Protein AF-A0A3T0SJ23-F1 (afdb_monomer)

Radius of gyration: 28.96 Å; Cα contacts (8 Å, |Δi|>4): 145; chains: 1; bounding box: 59×62×87 Å

pLDDT: mean 78.31, std 18.71, range [35.75, 97.69]

Solvent-accessible surface area (backbone atoms only — not comparable to full-atom values): 13503 Å² total; per-residue (Å²): 137,85,81,84,83,80,80,80,82,81,67,78,79,76,76,50,76,64,57,48,51,55,50,49,53,52,50,49,55,52,49,53,50,52,50,51,54,48,60,73,67,46,76,76,81,74,77,87,77,73,95,67,101,61,84,76,86,69,72,91,81,68,81,78,83,65,77,42,82,41,90,41,35,79,70,40,26,68,92,36,100,51,29,70,71,33,78,66,42,42,69,59,48,51,54,57,22,61,41,81,74,63,97,64,59,100,86,56,83,70,72,56,56,60,50,70,57,53,44,49,46,45,21,69,34,44,65,45,26,40,64,55,44,14,64,77,70,72,41,59,59,76,61,16,42,44,54,49,53,46,48,63,63,42,49,70,55,44,70,71,44,57,52,69,70,56,50,28,60,72,72,67,47,67,59,92,82,67,75,60,97,66,78,75,82,71,78,74,79,76,56,70,67,62,53,51,51,48,36,63,75,69,58,50,86,76,68,77,78,73,81,82,127

Secondary structure (DSSP, 8-state):
-PPPP-----PPPPPPHHHHHHHHHHHHHHHHHHHHHHHHHSPPPP----S--------S-SPPPPEEE-TTTTTSBTTSTTBSS-HHHHHHHHHHHTS--S---TTSPPPPP-HHHHHHHHHH-SEEEHHHHHHHHT--HHHHHHHHHHHHHHHHHHHHH--HHHHHHHHT---TT-S-S---S--PPPPHHHHHHHHHHHTGGG-------

Foldseek 3Di:
DDDDDDDPPCDPDDDDPVSVVVVVVVVVVVVVVVVVVCVVVDDPDDDDDDDDPDPDPPDPPDDPWDKDFQLQAQLDECPHPQYLQRPLQNVLLVVLQLDQLDPDPPPDDGDGHDSSLLSVCNHHPRIQTLVV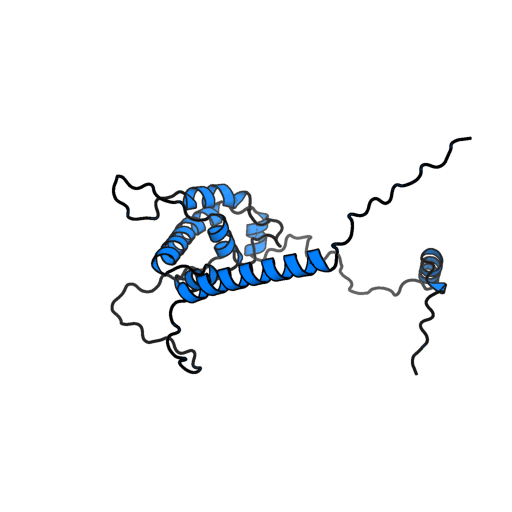SCVVVVHDSSVSVSSSVSCVSRRVSSVVSDDPVSVCVSVVVDPPPPPDPPCVVDPPPDDPVVVVVVCVVVVVPPDPPDDDD

Sequence (213 aa):
MPNPASISTDLPPLLSPVELTELDDKLRRRADFLISIRAKNAVKPKAPAAASLTPAKTSNRGRPPRIITNPFADLIGPTTGFGRYPYFAMDIVEGIARLDWHDHGPDEVSKPLSVKNLMLLLEVVEVVTTATVSELLGVGARHAQRYVKAIQLALPLLMRSRPRRLIDDMEGNLPVGLATYWEDTNPEPPCPEDLAKLHRAMGIDAIELTPHV

Mean predicted aligned error: 18.6 Å

Structure (mmCIF, N/CA/C/O backbone):
data_AF-A0A3T0SJ23-F1
#
_entry.id   AF-A0A3T0SJ23-F1
#
loop_
_atom_site.group_PDB
_atom_site.id
_atom_site.type_symbol
_atom_site.label_atom_id
_atom_site.label_alt_id
_atom_site.label_comp_id
_atom_site.label_asym_id
_atom_site.label_entity_id
_atom_site.label_seq_id
_atom_site.pdbx_PDB_ins_code
_atom_site.Cartn_x
_atom_site.Cartn_y
_atom_site.Cartn_z
_atom_site.occupancy
_atom_site.B_iso_or_equiv
_atom_site.auth_seq_id
_atom_site.auth_comp_id
_atom_site.auth_asym_id
_atom_site.auth_atom_id
_atom_site.pdbx_PDB_model_num
ATOM 1 N N . MET A 1 1 ? -28.879 7.822 -58.120 1.00 43.84 1 MET A N 1
ATOM 2 C CA . MET A 1 1 ? -28.753 9.074 -57.349 1.00 43.84 1 MET A CA 1
ATOM 3 C C . MET A 1 1 ? -29.186 8.788 -55.914 1.00 43.84 1 MET A C 1
ATOM 5 O O . MET A 1 1 ? -30.386 8.674 -55.700 1.00 43.84 1 MET A O 1
ATOM 9 N N . PRO A 1 2 ? -28.268 8.538 -54.965 1.00 45.19 2 PRO A N 1
ATOM 10 C CA . PRO A 1 2 ? -28.633 8.353 -53.564 1.00 45.19 2 PRO A CA 1
ATOM 11 C C . PRO A 1 2 ? -28.763 9.707 -52.843 1.00 45.19 2 PRO A C 1
ATOM 13 O O . PRO A 1 2 ? -27.965 10.615 -53.063 1.00 45.19 2 PRO A O 1
ATOM 16 N N . ASN A 1 3 ? -29.797 9.823 -52.009 1.00 45.69 3 ASN A N 1
ATOM 17 C CA . ASN A 1 3 ? -30.106 10.966 -51.144 1.00 45.69 3 ASN A CA 1
ATOM 18 C C . ASN A 1 3 ? -29.094 11.044 -49.979 1.00 45.69 3 ASN A C 1
ATOM 20 O O . ASN A 1 3 ? -28.766 9.990 -49.428 1.00 45.69 3 ASN A O 1
ATOM 24 N N . PRO A 1 4 ? -28.615 12.230 -49.556 1.00 51.47 4 PRO A N 1
ATOM 25 C CA . PRO A 1 4 ? -27.733 12.333 -48.399 1.00 51.47 4 PRO A CA 1
ATOM 26 C C . PRO A 1 4 ? -28.518 12.104 -47.101 1.00 51.47 4 PRO A C 1
ATOM 28 O O . PRO A 1 4 ? -29.563 12.711 -46.868 1.00 51.47 4 PRO A O 1
ATOM 31 N N . ALA A 1 5 ? -28.002 11.205 -46.264 1.00 50.00 5 ALA A N 1
ATOM 32 C CA . ALA A 1 5 ? -28.525 10.923 -44.938 1.00 50.00 5 ALA A CA 1
ATOM 33 C C . ALA A 1 5 ? -28.356 12.149 -44.028 1.00 50.00 5 ALA A C 1
ATOM 35 O O . ALA A 1 5 ? -27.240 12.595 -43.761 1.00 50.00 5 ALA A O 1
ATOM 36 N N . SER A 1 6 ? -29.478 12.680 -43.552 1.00 52.41 6 SER A N 1
ATOM 37 C CA . SER A 1 6 ? -29.545 13.724 -42.536 1.00 52.41 6 SER A CA 1
ATOM 38 C C . SER A 1 6 ? -29.014 13.178 -41.210 1.00 52.41 6 SER A C 1
ATOM 40 O O . SER A 1 6 ? -29.600 12.266 -40.628 1.00 52.41 6 SER A O 1
ATOM 42 N N . ILE A 1 7 ? -27.904 13.730 -40.727 1.00 50.47 7 ILE A N 1
ATOM 43 C CA . ILE A 1 7 ? -27.382 13.453 -39.388 1.00 50.47 7 ILE A CA 1
ATOM 44 C C . ILE A 1 7 ? -28.311 14.157 -38.391 1.00 50.47 7 ILE A C 1
ATOM 46 O O . ILE A 1 7 ? -28.329 15.383 -38.315 1.00 50.47 7 ILE A O 1
ATOM 50 N N . SER A 1 8 ? -29.118 13.382 -37.663 1.00 49.97 8 SER A N 1
ATOM 51 C CA . SER A 1 8 ? -29.886 13.863 -36.511 1.00 49.97 8 SER A CA 1
ATOM 52 C C . SER A 1 8 ? -28.903 14.237 -35.399 1.00 49.97 8 SER A C 1
ATOM 54 O O . SER A 1 8 ? -28.205 13.392 -34.840 1.00 49.97 8 SER A O 1
ATOM 56 N N . THR A 1 9 ? -28.803 15.535 -35.129 1.00 56.00 9 THR A N 1
ATOM 57 C CA . THR A 1 9 ? -28.078 16.109 -33.995 1.00 56.00 9 THR A CA 1
ATOM 58 C C . THR A 1 9 ? -29.002 16.170 -32.783 1.00 56.00 9 THR A C 1
ATOM 60 O O . THR A 1 9 ? -29.403 17.253 -32.361 1.00 56.00 9 THR A O 1
ATOM 63 N N . ASP A 1 10 ? -29.346 15.016 -32.219 1.00 57.81 10 ASP A N 1
ATOM 64 C CA . ASP A 1 10 ? -30.034 14.951 -30.927 1.00 57.81 10 ASP A CA 1
ATOM 65 C C . ASP A 1 10 ? -28.986 15.048 -29.808 1.00 57.81 10 ASP A C 1
ATOM 67 O O . ASP A 1 10 ? -28.596 14.066 -29.177 1.00 57.81 10 ASP A O 1
ATOM 71 N N . LEU A 1 11 ? -28.470 16.262 -29.591 1.00 59.69 11 LEU A N 1
ATOM 72 C CA . LEU A 1 11 ? -27.774 16.587 -28.348 1.00 59.69 11 LEU A CA 1
ATOM 73 C C . LEU A 1 11 ? -28.816 16.642 -27.219 1.00 59.69 11 LEU A C 1
ATOM 75 O O . LEU A 1 11 ? -29.895 17.205 -27.428 1.00 59.69 11 LEU A O 1
ATOM 79 N N . PRO A 1 12 ? -28.529 16.081 -26.029 1.00 68.25 12 PRO A N 1
ATOM 80 C CA . PRO A 1 12 ? -29.459 16.153 -24.912 1.00 68.25 12 PRO A CA 1
ATOM 81 C C . PRO A 1 12 ? -29.779 17.624 -24.606 1.00 68.25 12 PRO A C 1
ATOM 83 O O . PRO A 1 12 ? -28.867 18.458 -24.636 1.00 68.25 12 PRO A O 1
ATOM 86 N N . PRO A 1 13 ? -31.053 17.957 -24.328 1.00 71.69 13 PRO A N 1
ATOM 87 C CA . PRO A 1 13 ? -31.447 19.325 -24.035 1.00 71.69 13 PRO A CA 1
ATOM 88 C C . PRO A 1 13 ? -30.616 19.843 -22.859 1.00 71.69 13 PRO A C 1
ATOM 90 O O . PRO A 1 13 ? -30.521 19.196 -21.813 1.00 71.69 13 PRO A O 1
ATOM 93 N N . LEU A 1 14 ? -29.976 20.998 -23.054 1.00 7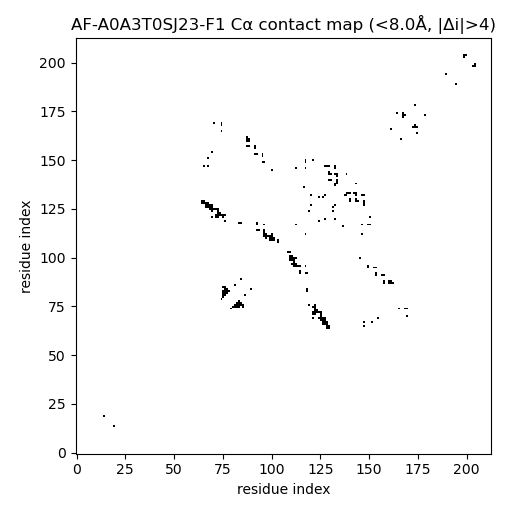1.62 14 LEU A N 1
ATOM 94 C CA . LEU A 1 14 ? -29.291 21.700 -21.976 1.00 71.62 14 LEU A CA 1
ATOM 95 C C . LEU A 1 14 ? -30.323 22.002 -20.886 1.00 71.62 14 LEU A C 1
ATOM 97 O O . LEU A 1 14 ? -31.419 22.474 -21.191 1.00 71.62 14 LEU A O 1
ATOM 101 N N . LEU A 1 15 ? -29.973 21.689 -19.636 1.00 77.44 15 LEU A N 1
ATOM 102 C CA . LEU A 1 15 ? -30.840 21.894 -18.477 1.00 77.44 15 LEU A CA 1
ATOM 103 C C . LEU A 1 15 ? -31.393 23.320 -18.480 1.00 77.44 15 LEU A C 1
ATOM 105 O O . LEU A 1 15 ? -30.650 24.285 -18.691 1.00 77.44 15 LEU A O 1
ATOM 109 N N . SER A 1 16 ? -32.693 23.451 -18.234 1.00 83.12 16 SER A N 1
ATOM 110 C CA . SER A 1 16 ? -33.304 24.768 -18.109 1.00 83.12 16 SER A CA 1
ATOM 111 C C . SER A 1 16 ? -32.730 25.511 -16.889 1.00 83.12 16 SER A C 1
ATOM 113 O O . SER A 1 16 ? -32.258 24.883 -15.935 1.00 83.12 16 SER A O 1
ATOM 115 N N . PRO A 1 17 ? -32.780 26.856 -16.861 1.00 84.12 17 PRO A N 1
ATOM 116 C CA . PRO A 1 17 ? -32.261 27.637 -15.735 1.00 84.12 17 PRO A CA 1
ATOM 117 C C . PRO A 1 17 ? -32.882 27.235 -14.390 1.00 84.12 17 PRO A C 1
ATOM 119 O O . PRO A 1 17 ? -32.209 27.260 -13.365 1.00 84.12 17 PRO A O 1
ATOM 122 N N . VAL A 1 18 ? -34.153 26.825 -14.404 1.00 86.94 18 VAL A N 1
ATOM 123 C CA . VAL A 1 18 ? -34.885 26.389 -13.210 1.00 86.94 18 VAL A CA 1
ATOM 124 C C . VAL A 1 18 ? -34.371 25.033 -12.723 1.00 86.94 18 VAL A C 1
ATOM 126 O O . VAL A 1 18 ? -34.024 24.895 -11.552 1.00 86.94 18 VAL A O 1
ATOM 129 N N . GLU A 1 19 ? -34.208 24.059 -13.618 1.00 86.12 19 GLU A N 1
ATOM 130 C CA . GLU A 1 19 ? -33.655 22.741 -13.271 1.00 86.12 19 GLU A CA 1
ATOM 131 C C . GLU A 1 19 ? -32.207 22.837 -12.769 1.00 86.12 19 GLU A C 1
ATOM 133 O O . GLU A 1 19 ? -31.812 22.097 -11.870 1.00 86.12 19 GLU A O 1
ATOM 138 N N . LEU A 1 20 ? -31.423 23.782 -13.300 1.00 84.69 20 LEU A N 1
ATOM 139 C CA . LEU A 1 20 ? -30.081 24.090 -12.800 1.00 84.69 20 LEU A CA 1
ATOM 140 C C . LEU A 1 20 ? -30.118 24.595 -11.356 1.00 84.69 20 LEU A C 1
ATOM 142 O O . LEU A 1 20 ? -29.330 24.127 -10.534 1.00 84.69 20 LEU A O 1
ATOM 146 N N . THR A 1 21 ? -31.039 25.506 -11.028 1.00 89.31 21 THR A N 1
ATOM 147 C CA . THR A 1 21 ? -31.185 26.005 -9.650 1.00 89.31 21 THR A CA 1
ATOM 148 C C . THR A 1 21 ? -31.653 24.919 -8.684 1.00 89.31 21 THR A C 1
ATOM 150 O O . THR A 1 21 ? -31.098 24.791 -7.595 1.00 89.31 21 THR A O 1
ATOM 153 N N . GLU A 1 22 ? -32.596 24.069 -9.097 1.00 91.75 22 GLU A N 1
ATOM 154 C CA . GLU A 1 22 ? -33.052 22.938 -8.284 1.00 91.75 22 GLU A CA 1
ATOM 155 C C . GLU A 1 22 ? -31.935 21.914 -8.041 1.00 91.75 22 GLU A C 1
ATOM 157 O O . GLU A 1 22 ? -31.811 21.350 -6.946 1.00 91.75 22 GLU A O 1
ATOM 162 N N . LEU A 1 23 ? -31.100 21.671 -9.053 1.00 88.88 23 LEU A N 1
ATOM 163 C CA . LEU A 1 23 ? -29.972 20.755 -8.953 1.00 88.88 23 LEU A CA 1
ATOM 164 C C . LEU A 1 23 ? -28.865 21.326 -8.059 1.00 88.88 23 LEU A C 1
ATOM 166 O O . LEU A 1 23 ? -28.329 20.583 -7.233 1.00 88.88 23 LEU A O 1
ATOM 170 N N . ASP A 1 24 ? -28.577 22.625 -8.152 1.00 93.12 24 ASP A N 1
ATOM 171 C CA . ASP A 1 24 ? -27.628 23.305 -7.262 1.00 93.12 24 ASP A CA 1
ATOM 172 C C . ASP A 1 24 ? -28.106 23.258 -5.801 1.00 93.12 24 ASP A C 1
ATOM 174 O O . ASP A 1 24 ? -27.360 22.851 -4.908 1.00 93.12 24 ASP A O 1
ATOM 178 N N . ASP A 1 25 ? -29.390 23.525 -5.547 1.00 94.12 25 ASP A N 1
ATOM 179 C CA . ASP A 1 25 ? -29.982 23.416 -4.208 1.00 94.12 25 ASP A CA 1
ATOM 180 C C . ASP A 1 25 ? -29.904 21.990 -3.650 1.00 94.12 25 ASP A C 1
ATOM 182 O O . ASP A 1 25 ? -29.613 21.771 -2.466 1.00 94.12 25 ASP A O 1
ATOM 186 N N . LYS A 1 26 ? -30.131 20.985 -4.500 1.00 91.38 26 LYS A N 1
ATOM 187 C CA . LYS A 1 26 ? -30.013 19.575 -4.118 1.00 91.38 26 LYS A CA 1
ATOM 188 C C . LYS A 1 26 ? -28.569 19.195 -3.792 1.00 91.38 26 LYS A C 1
ATOM 190 O O . LYS A 1 26 ? -28.340 18.461 -2.825 1.00 91.38 26 LYS A O 1
ATOM 195 N N . LEU A 1 27 ? -27.603 19.683 -4.570 1.00 92.25 27 LEU A N 1
ATOM 196 C CA . LEU A 1 27 ? -26.179 19.469 -4.317 1.00 92.25 27 LEU A CA 1
ATOM 197 C C . LEU A 1 27 ? -25.739 20.147 -3.017 1.00 92.25 27 LEU A C 1
ATOM 199 O O . LEU A 1 27 ? -25.082 19.492 -2.206 1.00 92.25 27 LEU A O 1
ATOM 203 N N . ARG A 1 28 ? -26.175 21.388 -2.764 1.00 89.44 28 ARG A N 1
ATOM 204 C CA . ARG A 1 28 ? -25.911 22.114 -1.510 1.00 89.44 28 ARG A CA 1
ATOM 205 C C . ARG A 1 28 ? -26.419 21.351 -0.295 1.00 89.44 28 ARG A C 1
ATOM 207 O O . ARG A 1 28 ? -25.631 21.023 0.586 1.00 89.44 28 ARG A O 1
ATOM 214 N N . ARG A 1 29 ? -27.690 20.929 -0.291 1.00 90.56 29 ARG A N 1
ATOM 215 C CA . ARG A 1 29 ? -28.264 20.139 0.820 1.00 90.56 29 ARG A CA 1
ATOM 216 C C . ARG A 1 29 ? -27.492 18.846 1.073 1.00 90.56 29 ARG A C 1
ATOM 218 O O . ARG A 1 29 ? -27.298 18.444 2.220 1.00 90.56 29 ARG A O 1
ATOM 225 N N . ARG A 1 30 ? -27.051 18.175 0.005 1.00 87.38 30 ARG A N 1
ATOM 226 C CA . ARG A 1 30 ? -26.266 16.939 0.113 1.00 87.38 30 ARG A CA 1
ATOM 227 C C . ARG A 1 30 ? -24.860 17.206 0.651 1.00 87.38 30 ARG A C 1
ATOM 229 O O . ARG A 1 30 ? -24.377 16.414 1.459 1.00 87.38 30 ARG A O 1
ATOM 236 N N . ALA A 1 31 ? -24.226 18.302 0.241 1.00 88.06 31 ALA A N 1
ATOM 237 C CA . ALA A 1 31 ? -22.935 18.733 0.764 1.00 88.06 31 ALA A CA 1
ATOM 238 C C . ALA A 1 31 ? -23.034 19.084 2.256 1.00 88.06 31 ALA A C 1
ATOM 240 O O . ALA A 1 31 ? -22.281 18.528 3.054 1.00 88.06 31 ALA A O 1
ATOM 241 N N . ASP A 1 32 ? -24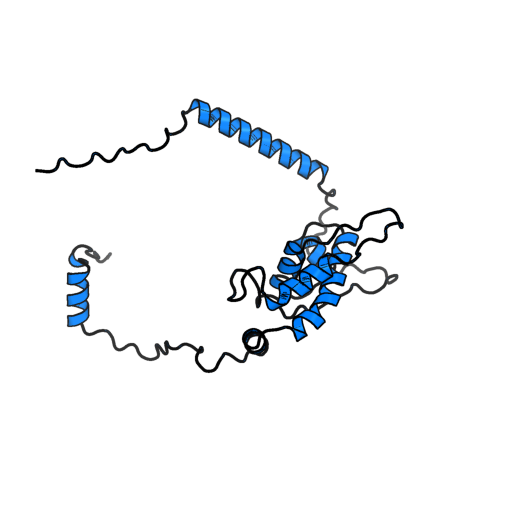.020 19.891 2.650 1.00 91.12 32 ASP A N 1
ATOM 242 C CA . ASP A 1 32 ? -24.261 20.276 4.045 1.00 91.12 32 ASP A CA 1
ATOM 243 C C . ASP A 1 32 ? -24.523 19.059 4.933 1.00 91.12 32 ASP A C 1
ATOM 245 O O . ASP A 1 32 ? -23.974 18.936 6.031 1.00 91.12 32 ASP A O 1
ATOM 249 N N . PHE A 1 33 ? -25.302 18.095 4.437 1.00 88.31 33 PHE A N 1
ATOM 250 C CA . PHE A 1 33 ? -25.535 16.836 5.133 1.00 88.31 33 PHE A CA 1
ATOM 251 C C . PHE A 1 33 ? -24.228 16.062 5.367 1.00 88.31 33 PHE A C 1
ATOM 253 O O . PHE A 1 33 ? -23.957 15.643 6.496 1.00 88.31 33 PHE A O 1
ATOM 260 N N . LEU A 1 34 ? -23.381 15.918 4.342 1.00 81.56 34 LEU A N 1
ATOM 261 C CA . LEU A 1 34 ? -22.087 15.236 4.456 1.00 81.56 34 LEU A CA 1
ATOM 262 C C . LEU A 1 34 ? -21.115 15.980 5.383 1.00 81.56 34 LEU A C 1
ATOM 264 O O . LEU A 1 34 ? -20.435 15.341 6.191 1.00 81.56 34 LEU A O 1
ATOM 268 N N . ILE A 1 35 ? -21.085 17.313 5.322 1.00 85.50 35 ILE A N 1
ATOM 269 C CA . ILE A 1 35 ? -20.305 18.160 6.232 1.00 85.50 35 ILE A CA 1
ATOM 270 C C . ILE A 1 35 ? -20.793 17.964 7.669 1.00 85.50 35 ILE A C 1
ATOM 272 O O . ILE A 1 35 ? -19.974 17.785 8.567 1.00 85.50 35 ILE A O 1
ATOM 276 N N . SER A 1 36 ? -22.108 17.898 7.898 1.00 82.19 36 SER A N 1
ATOM 277 C CA . SER A 1 36 ? -22.677 17.685 9.233 1.00 82.19 36 SER A CA 1
ATOM 278 C C . SER A 1 36 ? -22.330 16.308 9.814 1.00 82.19 36 SER A C 1
ATOM 280 O O . SER A 1 36 ? -22.016 16.200 11.001 1.00 82.19 36 SER A O 1
ATOM 282 N N . ILE A 1 37 ? -22.318 15.255 8.987 1.00 79.31 37 ILE A N 1
ATOM 283 C CA . ILE A 1 37 ? -21.872 13.916 9.395 1.00 79.31 37 ILE A CA 1
ATOM 284 C C . ILE A 1 37 ? -20.388 13.952 9.749 1.00 79.31 37 ILE A C 1
ATOM 286 O O . ILE A 1 37 ? -19.982 13.419 10.782 1.00 79.31 37 ILE A O 1
ATOM 290 N N . ARG A 1 38 ? -19.570 14.607 8.919 1.00 72.56 38 ARG A N 1
ATOM 291 C CA . ARG A 1 38 ? -18.130 14.718 9.156 1.00 72.56 38 ARG A CA 1
ATOM 292 C C . ARG A 1 38 ? -17.821 15.544 10.401 1.00 72.56 38 ARG A C 1
ATOM 294 O O . ARG A 1 38 ? -16.934 15.157 11.142 1.00 72.56 38 ARG A O 1
ATOM 301 N N . ALA A 1 39 ? -18.573 16.609 10.674 1.00 74.69 39 ALA A N 1
ATOM 302 C CA . ALA A 1 39 ? -18.438 17.420 11.882 1.00 74.69 39 ALA A CA 1
ATOM 303 C C . ALA A 1 39 ? -18.824 16.644 13.152 1.00 74.69 39 ALA A C 1
ATOM 305 O O . ALA A 1 39 ? -18.146 16.760 14.168 1.00 74.69 39 ALA A O 1
ATOM 306 N N . LYS A 1 40 ? -19.864 15.801 13.090 1.00 70.75 40 LYS A N 1
ATOM 307 C CA . LYS A 1 40 ? -20.253 14.910 14.201 1.00 70.75 40 LYS A CA 1
ATOM 308 C C . LYS A 1 40 ? -19.220 13.811 14.464 1.00 70.75 40 LYS A C 1
ATOM 310 O O . LYS A 1 40 ? -19.016 13.432 15.612 1.00 70.75 40 LYS A O 1
ATOM 315 N N . ASN A 1 41 ? -18.564 13.328 13.409 1.00 57.97 41 ASN A N 1
ATOM 316 C CA . ASN A 1 41 ? -17.553 12.271 13.479 1.00 57.97 41 ASN A CA 1
ATOM 317 C C . ASN A 1 41 ? -16.114 12.803 13.585 1.00 57.97 41 ASN A C 1
ATOM 319 O O . ASN A 1 41 ? -15.176 12.014 13.714 1.00 57.97 41 ASN A O 1
ATOM 323 N N . ALA A 1 42 ? -15.917 14.120 13.526 1.00 55.16 42 ALA A N 1
ATOM 324 C CA . ALA A 1 42 ? -14.617 14.735 13.706 1.00 55.16 42 ALA A CA 1
ATOM 325 C C . ALA A 1 42 ? -14.199 14.557 15.168 1.00 55.16 42 ALA A C 1
ATOM 327 O O . ALA A 1 42 ? -14.826 15.078 16.092 1.00 55.16 42 ALA A O 1
ATOM 328 N N . VAL A 1 43 ? -13.117 13.808 15.379 1.00 58.09 43 VAL A N 1
ATOM 329 C CA . VAL A 1 43 ? -12.401 13.782 16.655 1.00 58.09 43 VAL A CA 1
ATOM 330 C C . VAL A 1 43 ? -12.086 15.233 17.018 1.00 58.09 43 VAL A C 1
ATOM 332 O O . VAL A 1 43 ? -11.452 15.935 16.231 1.00 58.09 43 VAL A O 1
ATOM 335 N N . LYS A 1 44 ? -12.571 15.699 18.179 1.00 55.94 44 LYS A N 1
ATOM 336 C CA . LYS A 1 44 ? -12.329 17.068 18.663 1.00 55.94 44 LYS A CA 1
ATOM 337 C C . LYS A 1 44 ? -10.837 17.405 18.510 1.00 55.94 44 LYS A C 1
ATOM 339 O O . LYS A 1 44 ? -10.014 16.631 19.011 1.00 55.94 44 LYS A O 1
ATOM 344 N N . PRO A 1 45 ? -10.470 18.524 17.862 1.00 46.56 45 PRO A N 1
ATOM 345 C CA . PRO A 1 45 ? -9.073 18.899 17.741 1.00 46.56 45 PRO A CA 1
ATOM 346 C C . PRO A 1 45 ? -8.510 19.149 19.141 1.00 46.56 45 PRO A C 1
ATOM 348 O O . PRO A 1 45 ? -8.995 19.995 19.893 1.00 46.56 45 PRO A O 1
ATOM 351 N N . LYS A 1 46 ? -7.488 18.375 19.506 1.00 45.69 46 LYS A N 1
ATOM 352 C CA . LYS A 1 46 ? -6.605 18.717 20.618 1.00 45.69 46 LYS A CA 1
ATOM 353 C C . LYS A 1 46 ? -5.864 19.992 20.201 1.00 45.69 46 LYS A C 1
ATOM 355 O O . LYS A 1 46 ? -5.392 20.065 19.070 1.00 45.69 46 LYS A O 1
ATOM 360 N N . ALA A 1 47 ? -5.852 20.991 21.084 1.00 39.19 47 ALA A N 1
ATOM 361 C CA . ALA A 1 47 ? -5.313 22.334 20.856 1.00 39.19 47 ALA A CA 1
ATOM 362 C C . ALA A 1 47 ? -3.954 22.341 20.117 1.00 39.19 47 ALA A C 1
ATOM 364 O O . ALA A 1 47 ? -3.167 21.406 20.297 1.00 39.19 47 ALA A O 1
ATOM 365 N N . PRO A 1 48 ? -3.656 23.386 19.317 1.00 44.88 48 PRO A N 1
ATOM 366 C CA . PRO A 1 48 ? -2.457 23.429 18.493 1.00 44.88 48 PRO A CA 1
ATOM 367 C C . PRO A 1 48 ? -1.217 23.537 19.384 1.00 44.88 48 PRO A C 1
ATOM 369 O O . PRO A 1 48 ? -0.942 24.582 19.971 1.00 44.88 48 PRO A O 1
ATOM 372 N N . ALA A 1 49 ? -0.457 22.448 19.489 1.00 39.50 49 ALA A N 1
ATOM 373 C CA . ALA A 1 49 ? 0.923 22.532 19.931 1.00 39.50 49 ALA A CA 1
ATOM 374 C C . ALA A 1 49 ? 1.735 23.073 18.752 1.00 39.50 49 ALA A C 1
ATOM 376 O O . ALA A 1 49 ? 1.804 22.454 17.691 1.00 39.50 49 ALA A O 1
ATOM 377 N N . ALA A 1 50 ? 2.270 24.274 18.947 1.00 39.72 50 ALA A N 1
ATOM 378 C CA . ALA A 1 50 ? 3.140 24.968 18.021 1.00 39.72 50 ALA A CA 1
ATOM 379 C C . ALA A 1 50 ? 4.302 24.085 17.537 1.00 39.72 50 ALA A C 1
ATOM 381 O O . ALA A 1 50 ? 4.780 23.195 18.242 1.00 39.72 50 ALA A O 1
ATOM 382 N N . ALA A 1 51 ? 4.743 24.389 16.319 1.00 47.28 51 ALA A N 1
ATOM 383 C CA . ALA A 1 51 ? 5.888 23.827 15.627 1.00 47.28 51 ALA A CA 1
ATOM 384 C C . ALA A 1 51 ? 7.062 23.454 16.553 1.00 47.28 51 ALA A C 1
ATOM 386 O O . ALA A 1 51 ? 7.792 24.308 17.045 1.00 47.28 51 ALA A O 1
ATOM 387 N N . SER A 1 52 ? 7.268 22.153 16.739 1.00 35.75 52 SER A N 1
ATOM 388 C CA . SER A 1 52 ? 8.591 21.536 16.826 1.00 35.75 52 SER A CA 1
ATOM 389 C C . SER A 1 52 ? 8.424 20.032 16.612 1.00 35.75 52 SER A C 1
ATOM 391 O O . SER A 1 52 ? 7.701 19.355 17.343 1.00 35.75 52 SER A O 1
ATOM 393 N N . LEU A 1 53 ? 9.075 19.507 15.575 1.00 50.16 53 LEU A N 1
ATOM 394 C CA . LEU A 1 53 ? 9.285 18.078 15.359 1.00 50.16 53 LEU A CA 1
ATOM 395 C C . LEU A 1 53 ? 10.207 17.550 16.465 1.00 50.16 53 LEU A C 1
ATOM 397 O O . LEU A 1 53 ? 11.396 17.335 16.255 1.00 50.16 53 LEU A O 1
ATOM 401 N N . THR A 1 54 ? 9.671 17.369 17.667 1.00 41.31 54 THR A N 1
ATOM 402 C CA . THR A 1 54 ? 10.318 16.556 18.694 1.00 41.31 54 THR A CA 1
ATOM 403 C C . THR A 1 54 ? 9.378 15.413 19.059 1.00 41.31 54 THR A C 1
ATOM 405 O O . THR A 1 54 ? 8.189 15.644 19.296 1.00 41.31 54 THR A O 1
ATOM 408 N N . PRO A 1 55 ? 9.859 14.155 19.047 1.00 42.59 55 PRO A N 1
ATOM 409 C CA . PRO A 1 55 ? 9.021 13.016 19.366 1.00 42.59 55 PRO A CA 1
ATOM 410 C C . PRO A 1 55 ? 8.539 13.173 20.805 1.00 42.59 55 PRO A C 1
ATOM 412 O O . PRO A 1 55 ? 9.336 13.246 21.744 1.00 42.59 55 PRO A O 1
ATOM 415 N N . ALA A 1 56 ? 7.218 13.254 20.969 1.00 46.09 56 ALA A N 1
ATOM 416 C CA . ALA A 1 56 ? 6.587 13.245 22.275 1.00 46.09 56 ALA A CA 1
ATOM 417 C C . ALA A 1 56 ? 7.159 12.069 23.076 1.00 46.09 56 ALA A C 1
ATOM 419 O O . ALA A 1 56 ? 7.113 10.932 22.608 1.00 46.09 56 ALA A O 1
ATOM 420 N N . LYS A 1 57 ? 7.716 12.349 24.263 1.00 46.75 57 LYS A N 1
ATOM 421 C CA . LYS A 1 57 ? 8.195 11.328 25.203 1.00 46.75 57 LYS A CA 1
ATOM 422 C C . LYS A 1 57 ? 7.058 10.347 25.478 1.00 46.75 57 LYS A C 1
ATOM 424 O O . LYS A 1 57 ? 6.175 10.603 26.295 1.00 46.75 57 LYS A O 1
ATOM 429 N N . THR A 1 58 ? 7.073 9.227 24.768 1.00 45.62 58 THR A N 1
ATOM 430 C CA . THR A 1 58 ? 6.193 8.101 25.023 1.00 45.62 58 THR A CA 1
ATOM 431 C C . THR A 1 58 ? 6.613 7.494 26.348 1.00 45.62 58 THR A C 1
ATOM 433 O O . THR A 1 58 ? 7.781 7.172 26.547 1.00 45.62 58 THR A O 1
ATOM 436 N N . SER A 1 59 ? 5.657 7.356 27.261 1.00 49.88 59 SER A N 1
ATOM 437 C CA . SER A 1 59 ? 5.756 6.486 28.431 1.00 49.88 59 SER A CA 1
ATOM 438 C C . SER A 1 59 ? 6.522 5.196 28.095 1.00 49.88 59 SER A C 1
ATOM 440 O O . SER A 1 59 ? 6.140 4.474 27.177 1.00 49.88 59 SER A O 1
ATOM 442 N N . ASN A 1 60 ? 7.566 4.879 28.867 1.00 49.19 60 ASN A N 1
ATOM 443 C CA . ASN A 1 60 ? 8.377 3.658 28.738 1.00 49.19 60 ASN A CA 1
ATOM 444 C C . ASN A 1 60 ? 7.620 2.367 29.132 1.00 49.19 60 ASN A C 1
ATOM 446 O O . ASN A 1 60 ? 8.229 1.315 29.309 1.00 49.19 60 ASN A O 1
ATOM 450 N N . ARG A 1 61 ? 6.293 2.421 29.303 1.00 43.91 61 ARG A N 1
ATOM 451 C CA . ARG A 1 61 ? 5.443 1.241 29.498 1.00 43.91 61 ARG A CA 1
ATOM 452 C C . ARG A 1 61 ? 4.731 0.897 28.197 1.00 43.91 61 ARG A C 1
ATOM 454 O O . ARG A 1 61 ? 3.614 1.342 27.953 1.00 43.91 61 ARG A O 1
ATOM 461 N N . GLY A 1 62 ? 5.376 0.071 27.381 1.00 58.31 62 GLY A N 1
ATOM 462 C CA . GLY A 1 62 ? 4.756 -0.529 26.206 1.00 58.31 62 GLY A CA 1
ATOM 463 C C . GLY A 1 62 ? 5.758 -1.245 25.312 1.00 58.31 62 GLY A C 1
ATOM 464 O O . GLY A 1 62 ? 6.948 -0.939 25.318 1.00 58.31 62 GLY A O 1
ATOM 465 N N . ARG A 1 63 ? 5.264 -2.202 24.520 1.00 61.94 63 ARG A N 1
ATOM 466 C CA . ARG A 1 63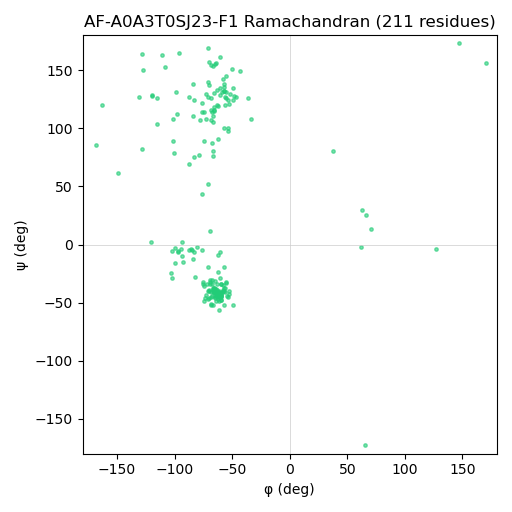 ? 6.026 -2.756 23.398 1.00 61.94 63 ARG A CA 1
ATOM 467 C C . ARG A 1 63 ? 6.332 -1.613 22.417 1.00 61.94 63 ARG A C 1
ATOM 469 O O . ARG A 1 63 ? 5.403 -0.862 22.112 1.00 61.94 63 ARG A O 1
ATOM 476 N N . PRO A 1 64 ? 7.570 -1.490 21.903 1.00 65.19 64 PRO A N 1
ATOM 477 C CA . PRO A 1 64 ? 7.894 -0.460 20.926 1.00 65.19 64 PRO A CA 1
ATOM 478 C C . PRO A 1 64 ? 6.950 -0.540 19.715 1.00 65.19 64 PRO A C 1
ATOM 480 O O . PRO A 1 64 ? 6.521 -1.644 19.340 1.00 65.19 64 PRO A O 1
ATOM 483 N N . PRO A 1 65 ? 6.597 0.612 19.114 1.00 71.31 65 PRO A N 1
ATOM 484 C CA . PRO A 1 65 ? 5.767 0.640 17.921 1.00 71.31 65 PRO A CA 1
ATOM 485 C C . PRO A 1 65 ? 6.428 -0.196 16.823 1.00 71.31 65 PRO A C 1
ATOM 487 O O . PRO A 1 65 ? 7.639 -0.139 16.619 1.00 71.31 65 PRO A O 1
ATOM 490 N N . ARG A 1 66 ? 5.630 -1.018 16.137 1.00 81.44 66 ARG A N 1
ATOM 491 C CA . ARG A 1 66 ? 6.125 -1.836 15.027 1.00 81.44 66 ARG A CA 1
ATOM 492 C C . ARG A 1 66 ? 6.434 -0.930 13.839 1.00 81.44 66 ARG A C 1
ATOM 494 O O . ARG A 1 66 ? 5.561 -0.175 13.414 1.00 81.44 66 ARG A O 1
ATOM 501 N N . ILE A 1 67 ? 7.656 -1.047 13.332 1.00 90.56 67 ILE A N 1
ATOM 502 C CA . ILE A 1 67 ? 8.160 -0.350 12.150 1.00 90.56 67 ILE A CA 1
ATOM 503 C C . ILE A 1 67 ? 8.549 -1.426 11.142 1.00 90.56 67 ILE A C 1
ATOM 505 O O . ILE A 1 67 ? 9.251 -2.374 11.496 1.00 90.56 67 ILE A O 1
ATOM 509 N N . ILE A 1 68 ? 8.036 -1.316 9.921 1.00 93.38 68 ILE A N 1
ATOM 510 C CA . ILE A 1 68 ? 8.270 -2.271 8.840 1.00 93.38 68 ILE A CA 1
ATOM 511 C C . ILE A 1 68 ? 8.667 -1.475 7.602 1.00 93.38 68 ILE A C 1
ATOM 513 O O . ILE A 1 68 ? 7.932 -0.579 7.198 1.00 93.38 68 ILE A O 1
ATOM 517 N N . THR A 1 69 ? 9.797 -1.815 6.991 1.00 95.56 69 THR A N 1
ATOM 518 C CA . THR A 1 69 ? 10.188 -1.261 5.691 1.00 95.56 69 THR A CA 1
ATOM 519 C C . THR A 1 69 ? 9.498 -2.049 4.584 1.00 95.56 69 THR A C 1
ATOM 521 O O . THR A 1 69 ? 9.598 -3.276 4.534 1.00 95.56 69 THR A O 1
ATOM 524 N N . ASN A 1 70 ? 8.772 -1.347 3.725 1.00 95.31 70 ASN A N 1
ATOM 525 C CA . ASN A 1 70 ? 8.083 -1.894 2.572 1.00 95.31 70 ASN A CA 1
ATOM 526 C C . ASN A 1 70 ? 8.944 -1.685 1.315 1.00 95.31 70 ASN A C 1
ATOM 528 O O . ASN A 1 70 ? 9.091 -0.552 0.866 1.00 95.31 70 ASN A O 1
ATOM 532 N N . PRO A 1 71 ? 9.477 -2.759 0.716 1.00 93.81 71 PRO A N 1
ATOM 533 C CA . PRO A 1 71 ? 10.348 -2.659 -0.445 1.00 93.81 71 PRO A CA 1
ATOM 534 C C . PRO A 1 71 ? 9.577 -2.478 -1.764 1.00 93.81 71 PRO A C 1
ATOM 536 O O . PRO A 1 71 ? 10.203 -2.388 -2.808 1.00 93.81 71 PRO A O 1
ATOM 539 N N . PHE A 1 72 ? 8.239 -2.478 -1.743 1.00 93.62 72 PHE A N 1
ATOM 540 C CA . PHE A 1 72 ? 7.400 -2.340 -2.939 1.00 93.62 72 PHE A CA 1
ATOM 541 C C . PHE A 1 72 ? 6.910 -0.913 -3.190 1.00 93.62 72 PHE A C 1
ATOM 543 O O . PHE A 1 72 ? 6.285 -0.678 -4.226 1.00 93.62 72 PHE A O 1
ATOM 550 N N . ALA A 1 73 ? 7.166 0.011 -2.258 1.00 92.50 73 ALA A N 1
ATOM 551 C CA . ALA A 1 73 ? 6.741 1.397 -2.395 1.00 92.50 73 ALA A CA 1
ATOM 552 C C . ALA A 1 73 ? 7.269 1.982 -3.714 1.00 92.50 73 ALA A C 1
ATOM 554 O O . ALA A 1 73 ? 8.428 1.767 -4.060 1.00 92.50 73 ALA A O 1
ATOM 555 N N . ASP A 1 74 ? 6.386 2.632 -4.471 1.00 88.31 74 ASP A N 1
ATOM 556 C CA . ASP A 1 74 ? 6.633 3.216 -5.800 1.00 88.31 74 ASP A CA 1
ATOM 557 C C . ASP A 1 74 ? 7.045 2.238 -6.925 1.00 88.31 74 ASP A C 1
ATOM 559 O O . ASP A 1 74 ? 7.161 2.638 -8.083 1.00 88.31 74 ASP A O 1
ATOM 563 N N . LEU A 1 75 ? 7.204 0.941 -6.635 1.00 89.69 75 LEU A N 1
ATOM 564 C CA . LEU A 1 75 ? 7.577 -0.092 -7.616 1.00 89.69 75 LEU A CA 1
ATOM 565 C C . LEU A 1 75 ? 6.387 -0.915 -8.116 1.00 89.69 75 LEU A C 1
ATOM 567 O O . LEU A 1 75 ? 6.465 -1.593 -9.143 1.00 89.69 75 LEU A O 1
ATOM 571 N N . ILE A 1 76 ? 5.267 -0.851 -7.401 1.00 90.19 76 ILE A N 1
ATOM 572 C CA . ILE A 1 76 ? 3.985 -1.421 -7.813 1.00 90.19 76 ILE A CA 1
ATOM 573 C C . ILE A 1 76 ? 2.906 -0.347 -7.717 1.00 90.19 76 ILE A C 1
ATOM 575 O O . ILE A 1 76 ? 2.982 0.531 -6.868 1.00 90.19 76 ILE A O 1
ATOM 579 N N . GLY A 1 77 ? 1.878 -0.426 -8.561 1.00 89.12 77 GLY A N 1
ATOM 580 C CA . GLY A 1 77 ? 0.794 0.555 -8.567 1.00 89.12 77 GLY A CA 1
ATOM 581 C C . GLY A 1 77 ? 0.214 0.799 -9.961 1.00 89.12 77 GLY A C 1
ATOM 582 O O . GLY A 1 77 ? 0.744 0.301 -10.957 1.00 89.12 77 GLY A O 1
ATOM 583 N N . PRO A 1 78 ? -0.875 1.577 -10.065 1.00 87.81 78 PRO A N 1
ATOM 584 C CA . PRO A 1 78 ? -1.576 1.854 -11.319 1.00 87.81 78 PRO A CA 1
ATOM 585 C C . PRO A 1 78 ? -0.718 2.586 -12.360 1.00 87.81 78 PRO A C 1
ATOM 587 O O . PRO A 1 78 ? -1.016 2.493 -13.545 1.00 87.81 78 PRO A O 1
ATOM 590 N N . THR A 1 79 ? 0.323 3.299 -11.930 1.00 84.62 79 THR A N 1
ATOM 591 C CA . THR A 1 79 ? 1.286 4.002 -12.792 1.00 84.62 79 THR A CA 1
ATOM 592 C C . THR A 1 79 ? 2.413 3.099 -13.297 1.00 84.62 79 THR A C 1
ATOM 594 O O . THR A 1 79 ? 3.144 3.478 -14.208 1.00 84.62 79 THR A O 1
ATOM 597 N N . THR A 1 80 ? 2.556 1.901 -12.727 1.00 86.25 80 THR A N 1
ATOM 598 C CA . THR A 1 80 ? 3.601 0.933 -13.079 1.00 86.25 80 THR A CA 1
ATOM 599 C C . THR A 1 80 ? 3.082 -0.094 -14.084 1.00 86.25 80 THR A C 1
ATOM 601 O O . THR A 1 80 ? 1.874 -0.302 -14.223 1.00 86.25 80 THR A O 1
ATOM 604 N N . GLY A 1 81 ? 3.991 -0.833 -14.728 1.00 84.06 81 GLY A N 1
ATOM 605 C CA . GLY A 1 81 ? 3.631 -1.941 -15.625 1.00 84.06 81 GLY A CA 1
ATOM 606 C C . GLY A 1 81 ? 2.882 -3.103 -14.951 1.00 84.06 81 GLY A C 1
ATOM 607 O O . GLY A 1 81 ? 2.393 -3.989 -15.647 1.00 84.06 81 GLY A O 1
ATOM 608 N N . PHE A 1 82 ? 2.781 -3.113 -13.618 1.00 87.94 82 PHE A N 1
ATOM 609 C CA . PHE A 1 82 ? 2.055 -4.127 -12.849 1.00 87.94 82 PHE A CA 1
ATOM 610 C C . PHE A 1 82 ? 0.600 -3.742 -12.553 1.00 87.94 82 PHE A C 1
ATOM 612 O O . PHE A 1 82 ? -0.199 -4.604 -12.179 1.00 87.94 82 PHE A O 1
ATOM 619 N N . GLY A 1 83 ? 0.245 -2.468 -12.738 1.00 89.31 83 GLY A N 1
ATOM 620 C CA . GLY A 1 83 ? -1.081 -1.946 -12.445 1.00 89.31 83 GLY A CA 1
ATOM 621 C C . GLY A 1 83 ? -1.444 -1.982 -10.955 1.00 89.31 83 GLY A C 1
ATOM 622 O O . GLY A 1 83 ? -0.640 -2.284 -10.075 1.00 89.31 83 GLY A O 1
ATOM 623 N N . ARG A 1 84 ? -2.709 -1.657 -10.661 1.00 89.56 84 ARG A N 1
ATOM 624 C CA . ARG A 1 84 ? -3.222 -1.554 -9.282 1.00 89.56 84 ARG A CA 1
ATOM 625 C C . ARG A 1 84 ? -3.291 -2.894 -8.543 1.00 89.56 84 ARG A C 1
ATOM 627 O O . ARG A 1 84 ? -3.197 -2.927 -7.319 1.00 89.56 84 ARG A O 1
ATOM 634 N N . TYR A 1 85 ? -3.515 -3.978 -9.279 1.00 94.12 85 TYR A N 1
ATOM 635 C CA . TYR A 1 85 ? -3.677 -5.327 -8.741 1.00 94.12 85 TYR A CA 1
ATOM 636 C C . TYR A 1 85 ? -2.732 -6.278 -9.486 1.00 94.12 85 TYR A C 1
ATOM 638 O O . TYR A 1 85 ? -3.151 -6.931 -10.444 1.00 94.12 85 TYR A O 1
ATOM 646 N N . PRO A 1 86 ? -1.448 -6.334 -9.092 1.00 93.94 86 PRO A N 1
ATOM 647 C CA . PRO A 1 86 ? -0.469 -7.199 -9.730 1.00 93.94 86 PRO A CA 1
ATOM 648 C C . PRO A 1 86 ? -0.837 -8.673 -9.559 1.00 93.94 86 PRO A C 1
ATOM 650 O O . PRO A 1 86 ? -1.097 -9.129 -8.444 1.00 93.94 86 PRO A O 1
ATOM 653 N N . TYR A 1 87 ? -0.780 -9.441 -10.648 1.00 93.12 87 TYR A N 1
ATOM 654 C CA . TYR A 1 87 ? -1.146 -10.864 -10.643 1.00 93.12 87 TYR A CA 1
ATOM 655 C C . TYR A 1 87 ? -0.342 -11.684 -9.620 1.00 93.12 87 TYR A C 1
ATOM 657 O O . TYR A 1 87 ? -0.894 -12.551 -8.956 1.00 93.12 87 TYR A O 1
ATOM 665 N N . PHE A 1 88 ? 0.948 -11.374 -9.438 1.00 94.69 88 PHE A N 1
ATOM 666 C CA . PHE A 1 88 ? 1.836 -12.107 -8.527 1.00 94.69 88 PHE A CA 1
ATOM 667 C C . PHE A 1 88 ? 1.520 -11.878 -7.038 1.00 94.69 88 PHE A C 1
ATOM 669 O O . PHE A 1 88 ? 1.964 -12.641 -6.176 1.00 94.69 88 PHE A O 1
ATOM 676 N N . ALA A 1 89 ? 0.805 -10.790 -6.739 1.00 95.88 89 ALA A N 1
ATOM 677 C CA . ALA A 1 89 ? 0.491 -10.347 -5.388 1.00 95.88 89 ALA A CA 1
ATOM 678 C C . ALA A 1 89 ? -0.954 -10.661 -4.989 1.00 95.88 89 ALA A C 1
ATOM 680 O O . ALA A 1 89 ? -1.240 -10.771 -3.797 1.00 95.88 89 ALA A O 1
ATOM 681 N N . MET A 1 90 ? -1.858 -10.796 -5.963 1.00 95.81 90 MET A N 1
ATOM 682 C CA . MET A 1 90 ? -3.297 -10.799 -5.721 1.00 95.81 90 MET A CA 1
ATOM 683 C C . MET A 1 90 ? -3.724 -11.959 -4.813 1.00 95.81 90 MET A C 1
ATOM 685 O O . MET A 1 90 ? -4.219 -11.707 -3.716 1.00 95.81 90 MET A O 1
ATOM 689 N N . ASP A 1 91 ? -3.409 -13.203 -5.173 1.00 96.69 91 ASP A N 1
ATOM 690 C CA . ASP A 1 91 ? -3.789 -14.382 -4.378 1.00 96.69 91 ASP A CA 1
ATOM 691 C C . ASP A 1 91 ? -3.268 -14.313 -2.931 1.00 96.69 91 ASP A C 1
ATOM 693 O O . ASP A 1 91 ? -3.963 -14.672 -1.976 1.00 96.69 91 ASP A O 1
ATOM 697 N N . ILE A 1 92 ? -2.053 -13.786 -2.751 1.00 97.69 92 ILE A N 1
ATOM 698 C CA . ILE A 1 92 ? -1.416 -13.623 -1.440 1.00 97.69 92 ILE A CA 1
ATOM 699 C C . ILE A 1 92 ? -2.158 -12.568 -0.617 1.00 97.69 92 ILE A C 1
ATOM 701 O O . ILE A 1 92 ? -2.536 -12.823 0.527 1.00 97.69 92 ILE A O 1
ATOM 705 N N . VAL A 1 93 ? -2.373 -11.379 -1.182 1.00 97.38 93 VAL A N 1
ATOM 706 C CA . VAL A 1 93 ? -3.030 -10.269 -0.480 1.00 97.38 93 VAL A CA 1
ATOM 707 C C . VAL A 1 93 ? -4.486 -10.609 -0.175 1.00 97.38 93 VAL A C 1
ATOM 709 O O . VAL A 1 93 ? -4.972 -10.286 0.907 1.00 97.38 93 VAL A O 1
ATOM 712 N N . GLU A 1 94 ? -5.175 -11.298 -1.081 1.00 96.88 94 GLU A N 1
ATOM 713 C CA . GLU A 1 94 ? -6.554 -11.738 -0.894 1.00 96.88 94 GLU A CA 1
ATOM 714 C C . GLU A 1 94 ? -6.673 -12.802 0.203 1.00 96.88 94 GLU A C 1
ATOM 716 O O . GLU A 1 94 ? -7.536 -12.695 1.078 1.00 96.88 94 GLU A O 1
ATOM 721 N N . GLY A 1 95 ? -5.770 -13.788 0.212 1.00 97.06 95 GLY A N 1
ATOM 722 C CA . GLY A 1 95 ? -5.693 -14.790 1.274 1.00 97.06 95 GLY A CA 1
ATOM 723 C C . GLY A 1 95 ? -5.434 -14.156 2.641 1.00 97.06 95 GLY A C 1
ATOM 724 O O . GLY A 1 95 ? -6.129 -14.453 3.610 1.00 97.06 95 GLY A O 1
ATOM 725 N N . ILE A 1 96 ? -4.494 -13.211 2.710 1.00 97.00 96 ILE A N 1
ATOM 726 C CA . ILE A 1 96 ? -4.165 -12.483 3.942 1.00 97.00 96 ILE A CA 1
ATOM 727 C C . ILE A 1 96 ? -5.329 -11.608 4.400 1.00 97.00 96 ILE A C 1
ATOM 729 O O . ILE A 1 96 ? -5.632 -11.563 5.591 1.00 97.00 96 ILE A O 1
ATOM 733 N N . ALA A 1 97 ? -6.014 -10.932 3.479 1.00 96.50 97 ALA A N 1
ATOM 734 C CA . ALA A 1 97 ? -7.164 -10.098 3.801 1.00 96.50 97 ALA A CA 1
ATOM 735 C C . ALA A 1 97 ? -8.293 -10.894 4.475 1.00 96.50 97 ALA A C 1
ATOM 737 O O . ALA A 1 97 ? -8.962 -10.357 5.358 1.00 96.50 97 ALA A O 1
ATOM 738 N N . ARG A 1 98 ? -8.472 -12.164 4.090 1.00 94.56 98 ARG A N 1
ATOM 739 C CA . ARG A 1 98 ? -9.490 -13.082 4.626 1.00 94.56 98 ARG A CA 1
ATOM 740 C C . ARG A 1 98 ? -9.114 -13.786 5.925 1.00 94.56 98 ARG A C 1
ATOM 742 O O . ARG A 1 98 ? -9.963 -14.477 6.482 1.00 94.56 98 ARG A O 1
ATOM 749 N N . LEU A 1 99 ? -7.878 -13.637 6.399 1.00 92.75 99 LEU A N 1
ATOM 750 C CA . LEU A 1 99 ? -7.501 -14.162 7.707 1.00 92.75 99 LEU A CA 1
ATOM 751 C C . LEU A 1 99 ? -8.346 -13.535 8.812 1.00 92.75 99 LEU A C 1
ATOM 753 O O . LEU A 1 99 ? -8.934 -12.462 8.659 1.00 92.75 99 LEU A O 1
ATOM 757 N N . ASP A 1 100 ? -8.362 -14.206 9.955 1.00 90.00 100 ASP A N 1
ATOM 758 C CA . ASP A 1 100 ? -9.047 -13.686 11.116 1.00 90.00 100 ASP A CA 1
ATOM 759 C C . ASP A 1 100 ? -8.216 -12.598 11.813 1.00 90.00 100 ASP A C 1
ATOM 761 O O . ASP A 1 100 ? -7.173 -12.855 12.422 1.00 90.00 100 ASP A O 1
ATOM 765 N N . TRP A 1 101 ? -8.661 -11.349 11.673 1.00 90.19 101 TRP A N 1
ATOM 766 C CA . TRP A 1 101 ? -7.984 -10.165 12.216 1.00 90.19 101 TRP A CA 1
ATOM 767 C C . TRP A 1 101 ? -8.628 -9.621 13.489 1.00 90.19 101 TRP A C 1
ATOM 769 O O . TRP A 1 101 ? -8.132 -8.650 14.079 1.00 90.19 101 TRP A O 1
ATOM 779 N N . HIS A 1 102 ? -9.762 -10.188 13.876 1.00 84.50 102 HIS A N 1
ATOM 780 C CA . HIS A 1 102 ? -10.602 -9.695 14.947 1.00 84.50 102 HIS A CA 1
ATOM 781 C C . HIS A 1 102 ? -10.626 -10.735 16.060 1.00 84.50 102 HIS A C 1
ATOM 783 O O . HIS A 1 102 ? -10.960 -11.880 15.813 1.00 84.50 102 HIS A O 1
ATOM 789 N N . ASP A 1 103 ? -10.303 -10.321 17.285 1.00 74.00 103 ASP A N 1
ATOM 790 C CA . ASP A 1 103 ? -10.577 -11.149 18.456 1.00 74.00 103 ASP A CA 1
ATOM 791 C C . ASP A 1 103 ? -12.086 -11.069 18.712 1.00 74.00 103 ASP A C 1
ATOM 793 O O . ASP A 1 103 ? -12.564 -10.145 19.378 1.00 74.00 103 ASP A O 1
ATOM 797 N N . HIS A 1 104 ? -12.843 -11.963 18.090 1.00 74.50 104 HIS A N 1
ATOM 798 C CA . HIS A 1 104 ? -14.267 -12.142 18.336 1.00 74.50 104 HIS A CA 1
ATOM 799 C C . HIS A 1 104 ? -14.520 -13.488 19.024 1.00 74.50 104 HIS A C 1
ATOM 801 O O . HIS A 1 104 ? -13.646 -14.351 19.125 1.00 74.50 104 HIS A O 1
ATOM 807 N N . GLY A 1 105 ? -15.704 -13.614 19.618 1.00 70.62 105 GLY A N 1
ATOM 808 C CA . GLY A 1 105 ? -16.150 -14.877 20.196 1.00 70.62 105 GLY A CA 1
ATOM 809 C C . GLY A 1 105 ? -16.487 -15.904 19.105 1.00 70.62 105 GLY A C 1
ATOM 810 O O . GLY A 1 105 ? -16.624 -15.536 17.942 1.00 70.62 105 GLY A O 1
ATOM 811 N N . PRO A 1 106 ? -16.693 -17.178 19.475 1.00 70.62 106 PRO A N 1
ATOM 812 C CA . PRO A 1 106 ? -16.937 -18.275 18.529 1.00 70.62 106 PRO A CA 1
ATOM 813 C C . PRO A 1 106 ? -18.140 -18.069 17.586 1.00 70.62 106 PRO A C 1
ATOM 815 O O . PRO A 1 106 ? -18.190 -18.703 16.537 1.00 70.62 106 PRO A O 1
ATOM 818 N N . ASP A 1 107 ? -19.074 -17.178 17.933 1.00 76.56 107 ASP A N 1
ATOM 819 C CA . ASP A 1 107 ? -20.309 -16.931 17.180 1.00 76.56 107 ASP A CA 1
ATOM 820 C C . ASP A 1 107 ? -20.259 -15.683 16.272 1.00 76.56 107 ASP A C 1
ATOM 822 O O . ASP A 1 107 ? -21.224 -15.402 15.558 1.00 76.56 107 ASP A O 1
ATOM 826 N N . GLU A 1 108 ? -19.167 -14.905 16.277 1.00 76.25 108 GLU A N 1
ATOM 827 C CA . GLU A 1 108 ? -19.052 -13.702 15.442 1.00 76.25 108 GLU A CA 1
ATOM 828 C C . GLU A 1 108 ? -18.251 -13.968 14.162 1.00 76.25 108 GLU A C 1
ATOM 830 O O . GLU A 1 108 ? -17.146 -14.503 14.169 1.00 76.25 108 GLU A O 1
ATOM 835 N N . VAL A 1 109 ? -18.799 -13.542 13.024 1.00 76.75 109 VAL A N 1
ATOM 836 C CA . VAL A 1 109 ? -18.139 -13.698 11.723 1.00 76.75 109 VAL A CA 1
ATOM 837 C C . VAL A 1 109 ? -17.020 -12.663 11.576 1.00 76.75 109 VAL A C 1
ATOM 839 O O . VAL A 1 109 ? -17.276 -11.453 11.600 1.00 76.75 109 VAL A O 1
ATOM 842 N N . SER A 1 110 ? -15.786 -13.130 11.351 1.00 78.94 110 SER A N 1
ATOM 843 C CA . SER A 1 110 ? -14.655 -12.246 11.049 1.00 78.94 110 SER A CA 1
ATOM 844 C C . SER A 1 110 ? -14.901 -11.451 9.774 1.00 78.94 110 SER A C 1
ATOM 846 O O . SER A 1 110 ? -15.216 -12.009 8.720 1.00 78.94 110 SER A O 1
ATOM 848 N N . LYS A 1 111 ? -14.726 -10.131 9.853 1.00 87.44 111 LYS A N 1
ATOM 849 C CA . LYS A 1 111 ? -14.774 -9.270 8.671 1.00 87.44 111 LYS A CA 1
ATOM 850 C C . LYS A 1 111 ? -13.378 -9.196 8.052 1.00 87.44 111 LYS A C 1
ATOM 852 O O . LYS A 1 111 ? -12.436 -8.828 8.757 1.00 87.44 111 LYS A O 1
ATOM 857 N N . PRO A 1 112 ? -13.235 -9.489 6.749 1.00 93.44 112 PRO A N 1
ATOM 858 C CA . PRO A 1 112 ? -11.947 -9.406 6.084 1.00 93.44 112 PRO A CA 1
ATOM 859 C C . PRO A 1 112 ? -11.458 -7.956 6.014 1.00 93.44 112 PRO A C 1
ATOM 861 O O . PRO A 1 112 ? -12.248 -7.004 5.979 1.00 93.44 112 PRO A O 1
ATOM 864 N N . LEU A 1 113 ? -10.140 -7.786 5.946 1.00 96.12 113 LEU A N 1
ATOM 865 C CA . LEU A 1 113 ? -9.539 -6.489 5.646 1.00 96.12 113 LEU A CA 1
ATOM 866 C C . LEU A 1 113 ? -9.794 -6.097 4.186 1.00 96.12 113 LEU A C 1
ATOM 868 O O . LEU A 1 113 ? -10.024 -6.931 3.311 1.00 96.12 113 LEU A O 1
ATOM 872 N N . SER A 1 114 ? -9.726 -4.797 3.903 1.00 96.44 114 SER A N 1
ATOM 873 C CA . SER A 1 114 ? -9.856 -4.303 2.533 1.00 96.44 114 SER A CA 1
ATOM 874 C C . SER A 1 114 ? -8.584 -4.601 1.742 1.00 96.44 114 SER A C 1
ATOM 876 O O . SER A 1 114 ? -7.536 -4.003 1.993 1.00 96.44 114 SER A O 1
ATOM 878 N N . VAL A 1 115 ? -8.702 -5.466 0.734 1.00 97.25 115 VAL A N 1
ATOM 879 C CA . VAL A 1 115 ? -7.647 -5.736 -0.257 1.00 97.25 115 VAL A CA 1
ATOM 880 C C . VAL A 1 115 ? -7.161 -4.442 -0.905 1.00 97.25 115 VAL A C 1
ATOM 882 O O . VAL A 1 115 ? -5.962 -4.198 -0.992 1.00 97.25 115 VAL A O 1
ATOM 885 N N . LYS A 1 116 ? -8.090 -3.564 -1.298 1.00 96.94 116 LYS A N 1
ATOM 886 C CA . LYS A 1 116 ? -7.770 -2.266 -1.903 1.00 96.94 116 LYS A CA 1
ATOM 887 C C . LYS A 1 116 ? -6.887 -1.412 -0.990 1.00 96.94 116 LYS A C 1
ATOM 889 O O . LYS A 1 116 ? -5.976 -0.754 -1.480 1.00 96.94 116 LYS A O 1
ATOM 894 N N . ASN A 1 117 ? -7.150 -1.422 0.317 1.00 97.50 117 ASN A N 1
ATOM 895 C CA . ASN A 1 117 ? -6.352 -0.662 1.278 1.00 97.50 117 ASN A CA 1
ATOM 896 C C . ASN A 1 117 ? -4.986 -1.314 1.520 1.00 97.50 117 ASN A C 1
ATOM 898 O O . ASN A 1 117 ? -4.009 -0.595 1.681 1.00 97.50 117 ASN A O 1
ATOM 902 N N . LEU A 1 118 ? -4.901 -2.650 1.517 1.00 97.50 118 LEU A N 1
ATOM 903 C CA . LEU A 1 118 ? -3.618 -3.359 1.595 1.00 97.50 118 LEU A CA 1
ATOM 904 C C . LEU A 1 118 ? -2.733 -3.040 0.386 1.00 97.50 118 LEU A C 1
ATOM 906 O O . LEU A 1 118 ? -1.565 -2.717 0.570 1.00 97.50 118 LEU A O 1
ATOM 910 N N . MET A 1 119 ? -3.298 -3.055 -0.824 1.00 97.44 119 MET A N 1
ATOM 911 C CA . MET A 1 119 ? -2.572 -2.680 -2.039 1.00 97.44 119 MET A CA 1
ATOM 912 C C . MET A 1 119 ? -2.119 -1.221 -2.010 1.00 97.44 119 MET A C 1
ATOM 914 O O . MET A 1 119 ? -0.962 -0.950 -2.296 1.00 97.44 119 MET A O 1
ATOM 918 N N . LEU A 1 120 ? -2.989 -0.298 -1.584 1.00 96.75 120 LEU A N 1
ATOM 919 C CA . LEU A 1 120 ? -2.631 1.117 -1.440 1.00 96.75 120 LEU A CA 1
ATOM 920 C C . LEU A 1 120 ? -1.464 1.322 -0.463 1.00 96.75 120 LEU A C 1
ATOM 922 O O . LEU A 1 120 ? -0.581 2.135 -0.710 1.00 96.75 120 LEU A O 1
ATOM 926 N N . LEU A 1 121 ? -1.457 0.591 0.654 1.00 96.75 121 LEU A N 1
ATOM 927 C CA . LEU A 1 121 ? -0.371 0.666 1.629 1.00 96.75 121 LEU A CA 1
ATOM 928 C C . LEU A 1 121 ? 0.946 0.122 1.064 1.00 96.75 121 LEU A C 1
ATOM 930 O O . LEU A 1 121 ? 1.992 0.698 1.340 1.00 96.75 121 LEU A O 1
ATOM 934 N N . LEU A 1 122 ? 0.895 -0.964 0.287 1.00 96.25 122 LEU A N 1
ATOM 935 C CA . LEU A 1 122 ? 2.075 -1.533 -0.369 1.00 96.25 122 LEU A CA 1
ATOM 936 C C . LEU A 1 122 ? 2.616 -0.635 -1.494 1.00 96.25 122 LEU A C 1
ATOM 938 O O . LEU A 1 122 ? 3.818 -0.635 -1.729 1.00 96.25 122 LEU A O 1
ATOM 942 N N . GLU A 1 123 ? 1.744 0.117 -2.162 1.00 94.31 123 GLU A N 1
ATOM 943 C CA . GLU A 1 123 ? 2.090 1.069 -3.223 1.00 94.31 123 GLU A CA 1
ATOM 944 C C . GLU A 1 123 ? 2.742 2.342 -2.667 1.00 94.31 123 GLU A C 1
ATOM 946 O O . GLU A 1 123 ? 3.783 2.756 -3.157 1.00 94.31 123 GLU A O 1
ATOM 951 N N . VAL A 1 124 ? 2.147 2.961 -1.641 1.00 93.81 124 VAL A N 1
ATOM 952 C CA . VAL A 1 124 ? 2.482 4.349 -1.258 1.00 93.81 124 VAL A CA 1
ATOM 953 C C . VAL A 1 124 ? 3.401 4.440 -0.038 1.00 93.81 124 VAL A C 1
ATOM 955 O O . VAL A 1 124 ? 4.120 5.420 0.135 1.00 93.81 124 VAL A O 1
ATOM 958 N N . VAL A 1 125 ? 3.353 3.469 0.877 1.00 94.69 125 VAL A N 1
ATOM 959 C CA . VAL A 1 125 ? 3.993 3.621 2.192 1.00 94.69 125 VAL A CA 1
ATOM 960 C C . VAL A 1 125 ? 5.323 2.883 2.227 1.00 94.69 125 VAL A C 1
ATOM 962 O O . VAL A 1 125 ? 5.335 1.663 2.347 1.00 94.69 125 VAL A O 1
ATOM 965 N N . GLU A 1 126 ? 6.433 3.621 2.219 1.00 93.50 126 GLU A N 1
ATOM 966 C CA . GLU A 1 126 ? 7.789 3.068 2.378 1.00 93.50 126 GLU A CA 1
ATOM 967 C C . GLU A 1 126 ? 8.028 2.520 3.796 1.00 93.50 126 GLU A C 1
ATOM 969 O O . GLU A 1 126 ? 8.525 1.410 3.982 1.00 93.50 126 GLU A O 1
ATOM 974 N N . VAL A 1 127 ? 7.624 3.271 4.827 1.00 94.62 127 VAL A N 1
ATOM 975 C CA . VAL A 1 127 ? 7.775 2.869 6.233 1.00 94.62 127 VAL A CA 1
ATOM 976 C C . VAL A 1 127 ? 6.403 2.672 6.869 1.00 94.62 127 VAL A C 1
ATOM 978 O O . VAL A 1 127 ? 5.684 3.607 7.231 1.00 94.62 127 VAL A O 1
ATOM 981 N N . VAL A 1 128 ? 6.026 1.409 7.025 1.00 95.00 128 VAL A N 1
ATOM 982 C CA . VAL A 1 128 ? 4.725 0.997 7.540 1.00 95.00 128 VAL A CA 1
ATOM 983 C C . VAL A 1 128 ? 4.759 0.996 9.066 1.00 95.00 128 VAL A C 1
ATOM 985 O O . VAL A 1 128 ? 5.392 0.156 9.711 1.00 95.00 128 VAL A O 1
ATOM 988 N N . THR A 1 129 ? 4.031 1.942 9.654 1.00 95.25 129 THR A N 1
ATOM 989 C CA . THR A 1 129 ? 3.801 2.053 11.097 1.00 95.25 129 THR A CA 1
ATOM 990 C C . THR A 1 129 ? 2.307 2.178 11.371 1.00 95.25 129 THR A C 1
ATOM 992 O O . THR A 1 129 ? 1.512 2.498 10.491 1.00 95.25 129 THR A O 1
ATOM 995 N N . THR A 1 130 ? 1.884 1.966 12.620 1.00 94.94 130 THR A N 1
ATOM 996 C CA . THR A 1 130 ? 0.471 2.187 12.980 1.00 94.94 130 THR A CA 1
ATOM 997 C C . THR A 1 130 ? 0.032 3.631 12.728 1.00 94.94 130 THR A C 1
ATOM 999 O O . THR A 1 130 ? -1.115 3.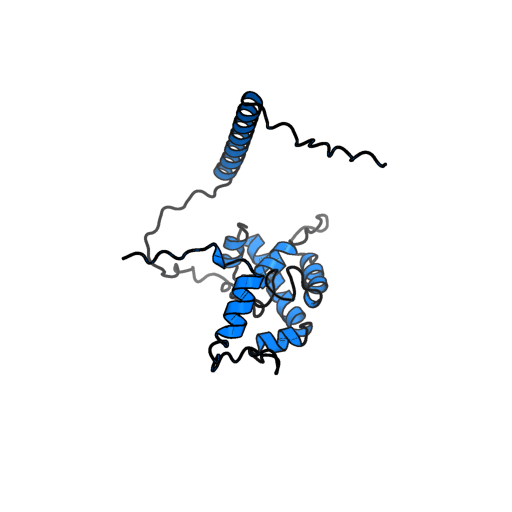845 12.351 1.00 94.94 130 THR A O 1
ATOM 1002 N N . ALA A 1 131 ? 0.930 4.603 12.918 1.00 93.12 131 ALA A N 1
ATOM 1003 C CA . ALA A 1 131 ? 0.632 6.013 12.700 1.00 93.12 131 ALA A CA 1
ATOM 1004 C C . ALA A 1 131 ? 0.420 6.308 11.209 1.00 93.12 131 ALA A C 1
ATOM 1006 O O . ALA A 1 131 ? -0.638 6.819 10.855 1.00 93.12 131 ALA A O 1
ATOM 1007 N N . THR A 1 132 ? 1.352 5.884 10.344 1.00 94.69 132 THR A N 1
ATOM 1008 C CA . THR A 1 132 ? 1.258 6.125 8.890 1.00 94.69 132 THR A CA 1
ATOM 1009 C C . THR A 1 132 ? 0.016 5.474 8.288 1.00 94.69 132 THR A C 1
ATOM 1011 O O . THR A 1 132 ? -0.699 6.094 7.507 1.00 94.69 132 THR A O 1
ATOM 1014 N N . VAL A 1 133 ? -0.318 4.254 8.719 1.00 96.00 133 VAL A N 1
ATOM 1015 C CA . VAL A 1 133 ? -1.538 3.564 8.271 1.00 96.00 133 VAL A CA 1
ATOM 1016 C C . VAL A 1 133 ? -2.811 4.237 8.790 1.00 96.00 133 VAL A C 1
ATOM 1018 O O . VAL A 1 133 ? -3.800 4.334 8.064 1.00 96.00 133 VAL A O 1
ATOM 1021 N N . SER A 1 134 ? -2.815 4.675 10.052 1.00 94.44 134 SER A N 1
ATOM 1022 C CA . SER A 1 134 ? -3.962 5.354 10.665 1.00 94.44 134 SER A CA 1
ATOM 1023 C C . SER A 1 134 ? -4.267 6.672 9.960 1.00 94.44 134 SER A C 1
ATOM 1025 O O . SER A 1 134 ? -5.433 6.945 9.679 1.00 94.44 134 SER A O 1
ATOM 1027 N N . GLU A 1 135 ? -3.228 7.438 9.631 1.00 95.06 135 GLU A N 1
ATOM 1028 C CA . GLU A 1 135 ? -3.321 8.698 8.899 1.00 95.06 135 GLU A CA 1
ATOM 1029 C C . GLU A 1 135 ? -3.788 8.485 7.456 1.00 95.06 135 GLU A C 1
ATOM 1031 O O . GLU A 1 135 ? -4.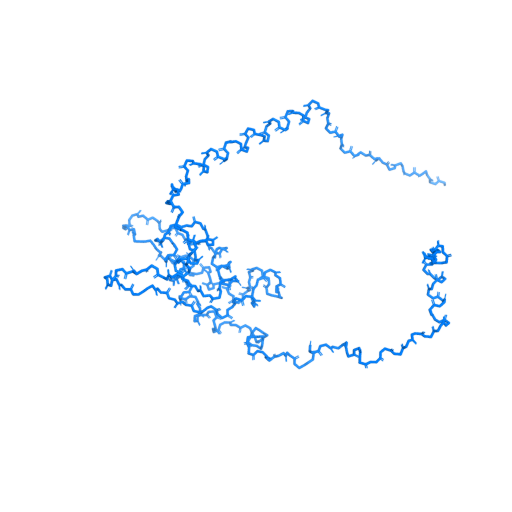794 9.069 7.058 1.00 95.06 135 GLU A O 1
ATOM 1036 N N . LEU A 1 136 ? -3.140 7.583 6.707 1.00 95.12 136 LEU A N 1
ATOM 1037 C CA . LEU A 1 136 ? -3.471 7.344 5.299 1.00 95.12 136 LEU A CA 1
ATOM 1038 C C . LEU A 1 136 ? -4.903 6.826 5.109 1.00 95.12 136 LEU A C 1
ATOM 1040 O O . LEU A 1 136 ? -5.594 7.228 4.175 1.00 95.12 136 LEU A O 1
ATOM 1044 N N . LEU A 1 137 ? -5.358 5.919 5.979 1.00 95.69 137 LEU A N 1
ATOM 1045 C CA . LEU A 1 137 ? -6.682 5.303 5.856 1.00 95.69 137 LEU A CA 1
ATOM 1046 C C . LEU A 1 137 ? -7.773 6.021 6.665 1.00 95.69 137 LEU A C 1
ATOM 1048 O O . LEU A 1 137 ? -8.946 5.670 6.535 1.00 95.69 137 LEU A O 1
ATOM 1052 N N . GLY A 1 138 ? -7.417 6.975 7.530 1.00 94.75 138 GLY A N 1
ATOM 1053 C CA . GLY A 1 138 ? -8.359 7.631 8.441 1.00 94.75 138 GLY A CA 1
ATOM 1054 C C . GLY A 1 138 ? -9.012 6.675 9.449 1.00 94.75 138 GLY A C 1
ATOM 1055 O O . GLY A 1 138 ? -10.160 6.879 9.845 1.00 94.75 138 GLY A O 1
ATOM 1056 N N . VAL A 1 139 ? -8.317 5.603 9.845 1.00 93.38 139 VAL A N 1
ATOM 1057 C CA . VAL A 1 139 ? -8.842 4.566 10.753 1.00 93.38 139 VAL A CA 1
ATOM 1058 C C . VAL A 1 139 ? -8.195 4.639 12.132 1.00 93.38 139 VAL A C 1
ATOM 1060 O O . VAL A 1 139 ? -7.043 5.037 12.275 1.00 93.38 139 VAL A O 1
ATOM 1063 N N . GLY A 1 140 ? -8.908 4.196 13.170 1.00 91.69 140 GLY A N 1
ATOM 1064 C CA . GLY A 1 140 ? -8.371 4.158 14.534 1.00 91.69 140 GLY A CA 1
ATOM 1065 C C . GLY A 1 140 ? -7.187 3.193 14.705 1.00 91.69 140 GLY A C 1
ATOM 1066 O O . GLY A 1 140 ? -7.079 2.184 14.004 1.00 91.69 140 GLY A O 1
ATOM 1067 N N . ALA A 1 141 ? -6.336 3.455 15.704 1.00 91.00 141 ALA A N 1
ATOM 1068 C CA . ALA A 1 141 ? -5.072 2.743 15.928 1.00 91.00 141 ALA A CA 1
ATOM 1069 C C . ALA A 1 141 ? -5.200 1.208 15.995 1.00 91.00 141 ALA A C 1
ATOM 1071 O O . ALA A 1 141 ? -4.373 0.501 15.427 1.00 91.00 141 ALA A O 1
ATOM 1072 N N . ARG A 1 142 ? -6.255 0.670 16.629 1.00 90.25 142 ARG A N 1
ATOM 1073 C CA . ARG A 1 142 ? -6.495 -0.788 16.690 1.00 90.25 142 ARG A CA 1
ATOM 1074 C C . ARG A 1 142 ? -6.727 -1.400 15.307 1.00 90.25 142 ARG A C 1
ATOM 1076 O O . ARG A 1 142 ? -6.245 -2.490 15.027 1.00 90.25 142 ARG A O 1
ATOM 1083 N N . HIS A 1 143 ? -7.453 -0.699 14.436 1.00 92.25 143 HIS A N 1
ATOM 1084 C CA . HIS A 1 143 ? -7.694 -1.154 13.068 1.00 92.25 143 HIS A CA 1
ATOM 1085 C C . HIS A 1 143 ? -6.415 -1.011 12.232 1.00 92.25 143 HIS A C 1
ATOM 1087 O O . HIS A 1 143 ? -6.024 -1.950 11.546 1.00 92.25 143 HIS A O 1
ATOM 1093 N N . ALA A 1 144 ? -5.698 0.108 12.365 1.00 94.94 144 ALA A N 1
ATOM 1094 C CA . ALA A 1 144 ? -4.409 0.306 11.704 1.00 94.94 144 ALA A CA 1
ATOM 1095 C C . ALA A 1 144 ? -3.383 -0.784 12.077 1.00 94.94 144 ALA A C 1
ATOM 1097 O O . ALA A 1 144 ? -2.687 -1.298 11.207 1.00 94.94 144 ALA A O 1
ATOM 1098 N N . GLN A 1 145 ? -3.336 -1.220 13.342 1.00 94.44 145 GLN A N 1
ATOM 1099 C CA . GLN A 1 145 ? -2.470 -2.324 13.782 1.00 94.44 145 GLN A CA 1
ATOM 1100 C C . GLN A 1 145 ? -2.735 -3.638 13.036 1.00 94.44 145 GLN A C 1
ATOM 1102 O O . GLN A 1 145 ? -1.787 -4.379 12.769 1.00 94.44 145 GLN A O 1
ATOM 1107 N N . ARG A 1 146 ? -3.993 -3.924 12.673 1.00 95.00 146 ARG A N 1
ATOM 1108 C CA . ARG A 1 146 ? -4.350 -5.115 11.884 1.00 95.00 146 ARG A CA 1
ATOM 1109 C C . ARG A 1 146 ? -3.740 -5.049 10.490 1.00 95.00 146 ARG A C 1
ATOM 1111 O O . ARG A 1 146 ? -3.093 -6.004 10.082 1.00 95.00 146 ARG A O 1
ATOM 1118 N N . TYR A 1 147 ? -3.840 -3.902 9.819 1.00 96.94 147 TYR A N 1
ATOM 1119 C CA . TYR A 1 147 ? -3.191 -3.675 8.523 1.00 96.94 147 TYR A CA 1
ATOM 1120 C C . TYR A 1 147 ? -1.662 -3.779 8.609 1.00 96.94 147 TYR A C 1
ATOM 1122 O O . TYR A 1 147 ? -1.051 -4.434 7.772 1.00 96.94 147 TYR A O 1
ATOM 1130 N N . VAL A 1 148 ? -1.035 -3.217 9.650 1.00 96.44 148 VAL A N 1
ATOM 1131 C CA . VAL A 1 148 ? 0.421 -3.348 9.866 1.00 96.44 148 VAL A CA 1
ATOM 1132 C C . VAL A 1 148 ? 0.819 -4.819 10.025 1.00 96.44 148 VAL A C 1
ATOM 1134 O O . VAL A 1 148 ? 1.794 -5.269 9.428 1.00 96.44 148 VAL A O 1
ATOM 1137 N N . LYS A 1 149 ? 0.059 -5.594 10.809 1.00 95.31 149 LYS A N 1
ATOM 1138 C CA . LYS A 1 149 ? 0.306 -7.031 10.993 1.00 95.31 149 LYS A CA 1
ATOM 1139 C C . LYS A 1 149 ? 0.056 -7.816 9.698 1.00 95.31 149 LYS A C 1
ATOM 1141 O O . LYS A 1 149 ? 0.826 -8.722 9.405 1.00 95.31 149 LYS A O 1
ATOM 1146 N N . ALA A 1 150 ? -0.957 -7.452 8.916 1.00 96.88 150 ALA A N 1
ATOM 1147 C CA . ALA A 1 150 ? -1.237 -8.042 7.609 1.00 96.88 150 ALA A CA 1
ATOM 1148 C C . ALA A 1 150 ? -0.087 -7.828 6.625 1.00 96.88 150 ALA A C 1
ATOM 1150 O O . ALA A 1 150 ? 0.402 -8.795 6.049 1.00 96.88 150 ALA A O 1
ATOM 1151 N N . ILE A 1 151 ? 0.417 -6.599 6.510 1.00 97.06 151 ILE A N 1
ATOM 1152 C CA . ILE A 1 151 ? 1.579 -6.288 5.667 1.00 97.06 151 ILE A CA 1
ATOM 1153 C C . ILE A 1 151 ? 2.810 -7.056 6.143 1.00 97.06 151 ILE A C 1
ATOM 1155 O O . ILE A 1 151 ? 3.521 -7.634 5.327 1.00 97.06 151 ILE A O 1
ATOM 1159 N N . GLN A 1 152 ? 3.026 -7.148 7.458 1.00 96.12 152 GLN A N 1
ATOM 1160 C CA . GLN A 1 152 ? 4.130 -7.930 8.013 1.00 96.12 152 GLN A CA 1
ATOM 1161 C C . GLN A 1 152 ? 4.112 -9.394 7.551 1.00 96.12 152 GLN A C 1
ATOM 1163 O O . GLN A 1 152 ? 5.167 -9.959 7.276 1.00 96.12 152 GLN A O 1
ATOM 1168 N N . LEU A 1 153 ? 2.927 -10.009 7.495 1.00 96.94 153 LEU A N 1
ATOM 1169 C CA . LEU A 1 153 ? 2.768 -11.380 7.010 1.00 96.94 153 LEU A CA 1
ATOM 1170 C C . LEU A 1 153 ? 2.874 -11.467 5.482 1.00 96.94 153 LEU A C 1
ATOM 1172 O O . LEU A 1 153 ? 3.399 -12.451 4.969 1.00 96.94 153 LEU A O 1
ATOM 1176 N N . ALA A 1 154 ? 2.405 -10.444 4.764 1.00 97.12 154 ALA A N 1
ATOM 1177 C CA . ALA A 1 154 ? 2.400 -10.410 3.306 1.00 97.12 154 ALA A CA 1
ATOM 1178 C C . ALA A 1 154 ? 3.796 -10.270 2.712 1.00 97.12 154 ALA A C 1
ATOM 1180 O O . ALA A 1 154 ? 4.140 -11.008 1.794 1.00 97.12 154 ALA A O 1
ATOM 1181 N N . LEU A 1 155 ? 4.612 -9.360 3.250 1.00 96.69 155 LEU A N 1
ATOM 1182 C CA . LEU A 1 155 ? 5.921 -9.019 2.695 1.00 96.69 155 LEU A CA 1
ATOM 1183 C C . LEU A 1 155 ? 6.814 -10.227 2.372 1.00 96.69 155 LEU A C 1
ATOM 1185 O O . LEU A 1 155 ? 7.260 -10.313 1.232 1.00 96.69 155 LEU A O 1
ATOM 1189 N N . PRO A 1 156 ? 7.073 -11.191 3.276 1.00 97.12 156 PRO A N 1
ATOM 1190 C CA . PRO A 1 156 ? 7.938 -12.325 2.944 1.00 97.12 156 PRO A CA 1
ATOM 1191 C C . PRO A 1 156 ? 7.362 -13.228 1.844 1.00 97.12 156 PRO A C 1
ATOM 1193 O O . PRO A 1 156 ? 8.127 -13.819 1.085 1.00 97.12 156 PRO A O 1
ATOM 1196 N N . LEU A 1 157 ? 6.035 -13.345 1.747 1.00 97.69 157 LEU A N 1
ATOM 1197 C CA . LEU A 1 157 ? 5.377 -14.131 0.701 1.00 97.69 157 LEU A CA 1
ATOM 1198 C C . LEU A 1 157 ? 5.453 -13.405 -0.643 1.00 97.69 157 LEU A C 1
ATOM 1200 O O . LEU A 1 157 ? 5.870 -14.001 -1.632 1.00 97.69 157 LEU A O 1
ATOM 1204 N N . LEU A 1 158 ? 5.150 -12.106 -0.646 1.00 97.00 158 LEU A N 1
ATOM 1205 C CA . LEU A 1 158 ? 5.260 -11.246 -1.821 1.00 97.00 158 LEU A CA 1
ATOM 1206 C C . LEU A 1 158 ? 6.691 -11.213 -2.349 1.00 97.00 158 LEU A C 1
ATOM 1208 O O . LEU A 1 158 ? 6.900 -11.370 -3.543 1.00 97.00 158 LEU A O 1
ATOM 1212 N N . MET A 1 159 ? 7.687 -11.092 -1.468 1.00 96.69 159 MET A N 1
ATOM 1213 C CA . MET A 1 159 ? 9.103 -11.104 -1.843 1.00 96.69 159 MET A CA 1
ATOM 1214 C C . MET A 1 159 ? 9.533 -12.407 -2.529 1.00 96.69 159 MET A C 1
ATOM 1216 O O . MET A 1 159 ? 10.451 -12.384 -3.351 1.00 96.69 159 MET A O 1
ATOM 1220 N N . ARG A 1 160 ? 8.880 -13.535 -2.228 1.00 96.56 160 ARG A N 1
ATOM 1221 C CA . ARG A 1 160 ? 9.136 -14.824 -2.891 1.00 96.56 160 ARG A CA 1
ATOM 1222 C C . ARG A 1 160 ? 8.406 -14.971 -4.225 1.00 96.56 160 ARG A C 1
ATOM 1224 O O . ARG A 1 160 ? 8.900 -15.700 -5.074 1.00 96.56 160 ARG A O 1
ATOM 1231 N N . SER A 1 161 ? 7.264 -14.308 -4.414 1.00 95.88 161 SER A N 1
ATOM 1232 C CA . SER A 1 161 ? 6.458 -14.415 -5.639 1.00 95.88 161 SER A CA 1
ATOM 1233 C C . SER A 1 161 ? 6.767 -13.348 -6.694 1.00 95.88 161 SER A C 1
ATOM 1235 O O . SER A 1 161 ? 6.123 -13.331 -7.741 1.00 95.88 161 SER A O 1
ATOM 1237 N N . ARG A 1 162 ? 7.741 -12.461 -6.453 1.00 94.00 162 ARG A N 1
ATOM 1238 C CA . ARG A 1 162 ? 8.092 -11.374 -7.380 1.00 94.00 162 ARG A CA 1
ATOM 1239 C C . ARG A 1 162 ? 8.469 -11.906 -8.770 1.00 94.00 162 ARG A C 1
ATOM 1241 O O . ARG A 1 162 ? 9.312 -12.800 -8.869 1.00 94.00 162 ARG A O 1
ATOM 1248 N N . PRO A 1 163 ? 7.918 -11.329 -9.850 1.00 94.50 163 PRO A N 1
ATOM 1249 C CA . PRO A 1 163 ? 8.368 -11.631 -11.199 1.00 94.50 163 PRO A CA 1
ATOM 1250 C C . PRO A 1 163 ? 9.778 -11.085 -11.427 1.00 94.50 163 PRO A C 1
ATOM 1252 O O . PRO A 1 163 ? 10.173 -10.093 -10.818 1.00 94.50 163 PRO A O 1
ATOM 1255 N N . ARG A 1 164 ? 10.517 -11.698 -12.359 1.00 91.88 164 ARG A N 1
ATOM 1256 C CA . ARG A 1 164 ? 11.924 -11.357 -12.621 1.00 91.88 164 ARG A CA 1
ATOM 1257 C C . ARG A 1 164 ? 12.139 -9.875 -12.924 1.00 91.88 164 ARG A C 1
ATOM 1259 O O . ARG A 1 164 ? 12.975 -9.259 -12.287 1.00 91.88 164 ARG A O 1
ATOM 1266 N N . ARG A 1 165 ? 11.275 -9.288 -13.758 1.00 89.50 165 ARG A N 1
ATOM 1267 C CA . ARG A 1 165 ? 11.282 -7.847 -14.045 1.00 89.50 165 ARG A CA 1
ATOM 1268 C C . ARG A 1 165 ? 11.231 -6.980 -12.778 1.00 89.50 165 ARG A C 1
ATOM 1270 O O . ARG A 1 165 ? 11.958 -6.008 -12.692 1.00 89.50 165 ARG A O 1
ATOM 1277 N N . LEU A 1 166 ? 10.400 -7.337 -11.795 1.00 91.25 166 LEU A N 1
ATOM 1278 C CA . LEU A 1 166 ? 10.301 -6.575 -10.545 1.00 91.25 166 LEU A CA 1
ATOM 1279 C C . LEU A 1 166 ? 11.543 -6.760 -9.667 1.00 91.25 166 LEU A C 1
ATOM 1281 O O . LEU A 1 166 ? 11.927 -5.840 -8.960 1.00 91.25 166 LEU A O 1
ATOM 1285 N N . ILE A 1 167 ? 12.160 -7.945 -9.686 1.00 92.69 167 ILE A N 1
ATOM 1286 C CA . ILE A 1 167 ? 13.434 -8.179 -8.990 1.00 92.69 167 ILE A CA 1
ATOM 1287 C C . ILE A 1 167 ? 14.511 -7.269 -9.584 1.00 92.69 167 ILE A C 1
ATOM 1289 O O . ILE A 1 167 ? 15.195 -6.582 -8.832 1.00 92.69 167 ILE A O 1
ATOM 1293 N N . ASP A 1 168 ? 14.589 -7.219 -10.912 1.00 89.62 168 ASP A N 1
ATOM 1294 C CA . ASP A 1 168 ? 15.532 -6.377 -11.642 1.00 89.62 168 ASP A CA 1
ATOM 1295 C C . ASP A 1 168 ? 15.310 -4.883 -11.309 1.00 89.62 168 ASP A C 1
ATOM 1297 O O . ASP A 1 168 ? 16.251 -4.195 -10.910 1.00 89.62 168 ASP A O 1
ATOM 1301 N N . ASP A 1 169 ? 14.053 -4.413 -11.343 1.00 86.50 169 ASP A N 1
ATOM 1302 C CA . ASP A 1 169 ? 13.671 -3.039 -10.972 1.00 86.50 169 ASP A CA 1
ATOM 1303 C C . ASP A 1 169 ? 14.053 -2.703 -9.510 1.00 86.50 169 ASP A C 1
ATOM 1305 O O . ASP A 1 169 ? 14.579 -1.627 -9.230 1.00 86.50 169 ASP A O 1
ATOM 1309 N N . MET A 1 170 ? 13.834 -3.632 -8.569 1.00 88.94 170 MET A N 1
ATOM 1310 C CA . MET A 1 170 ? 14.168 -3.463 -7.144 1.00 88.94 170 MET A CA 1
ATOM 1311 C C . MET A 1 170 ? 15.675 -3.436 -6.867 1.00 88.94 170 MET A C 1
ATOM 1313 O O . MET A 1 170 ? 16.113 -2.790 -5.917 1.00 88.94 170 MET A O 1
ATOM 1317 N N . GLU A 1 171 ? 16.464 -4.170 -7.649 1.00 88.31 171 GLU A N 1
ATOM 1318 C CA . GLU A 1 171 ? 17.923 -4.240 -7.513 1.00 88.31 171 GLU A CA 1
ATOM 1319 C C . GLU A 1 171 ? 18.634 -3.101 -8.263 1.00 88.31 171 GLU A C 1
ATOM 1321 O O . GLU A 1 171 ? 19.853 -2.968 -8.168 1.00 88.31 171 GLU A O 1
ATOM 1326 N N . GLY A 1 172 ? 17.884 -2.264 -8.993 1.00 79.00 172 GLY A N 1
ATOM 1327 C CA . GLY A 1 172 ? 18.447 -1.235 -9.869 1.00 79.00 172 GLY A CA 1
ATOM 1328 C C . GLY A 1 172 ? 19.131 -1.823 -11.106 1.00 79.00 172 GLY A C 1
ATOM 1329 O O . GLY A 1 172 ? 19.851 -1.118 -11.816 1.00 79.00 172 GLY A O 1
ATOM 1330 N N . ASN A 1 173 ? 18.893 -3.106 -11.380 1.00 70.12 173 ASN A N 1
ATOM 1331 C CA . ASN A 1 173 ? 19.342 -3.790 -12.576 1.00 70.12 173 ASN A CA 1
ATOM 1332 C C . ASN A 1 173 ? 18.393 -3.398 -13.707 1.00 70.12 173 ASN A C 1
ATOM 1334 O O . ASN A 1 173 ? 17.504 -4.154 -14.085 1.00 70.12 173 ASN A O 1
ATOM 1338 N N . LEU A 1 174 ? 18.556 -2.186 -14.241 1.00 57.25 174 LEU A N 1
ATOM 1339 C CA . LEU A 1 174 ? 17.867 -1.794 -15.466 1.00 57.25 174 LEU A CA 1
ATOM 1340 C C . LEU A 1 174 ? 18.071 -2.907 -16.505 1.00 57.25 174 LEU A C 1
ATOM 1342 O O . LEU A 1 174 ? 19.221 -3.303 -16.735 1.00 57.25 174 LEU A O 1
ATOM 1346 N N . PRO A 1 175 ? 17.000 -3.438 -17.124 1.00 52.59 175 PRO A N 1
ATOM 1347 C CA . PRO A 1 175 ? 17.159 -4.442 -18.156 1.00 52.59 175 PRO A CA 1
ATOM 1348 C C . PRO A 1 175 ? 18.119 -3.898 -19.213 1.00 52.59 175 PRO A C 1
ATOM 1350 O O . PRO A 1 175 ? 17.917 -2.803 -19.748 1.00 52.59 175 PRO A O 1
ATOM 1353 N N . VAL A 1 176 ? 19.185 -4.660 -19.474 1.00 48.22 176 VAL A N 1
ATOM 1354 C CA . VAL A 1 176 ? 20.160 -4.397 -20.535 1.00 48.22 176 VAL A CA 1
ATOM 1355 C C . VAL A 1 176 ? 19.367 -4.254 -21.838 1.00 48.22 176 VAL A C 1
ATOM 1357 O O . VAL A 1 176 ? 18.894 -5.246 -22.386 1.00 48.22 176 VAL A O 1
ATOM 1360 N N . GLY A 1 177 ? 19.131 -3.012 -22.273 1.00 49.00 177 GLY A N 1
ATOM 1361 C CA . GLY A 1 177 ? 18.294 -2.686 -23.436 1.00 49.00 177 GLY A CA 1
ATOM 1362 C C . GLY A 1 177 ? 17.167 -1.665 -23.217 1.00 49.00 177 GLY A C 1
ATOM 1363 O O . GLY A 1 177 ? 16.508 -1.312 -24.189 1.00 49.00 177 GLY A O 1
ATOM 1364 N N . LEU A 1 178 ? 16.933 -1.172 -21.991 1.00 46.81 178 LEU A N 1
ATOM 1365 C CA . LEU A 1 178 ? 15.932 -0.120 -21.706 1.00 46.81 178 LEU A CA 1
ATOM 1366 C C . LEU A 1 178 ? 16.523 1.151 -21.078 1.00 46.81 178 LEU A C 1
ATOM 1368 O O . LEU A 1 178 ? 15.796 2.111 -20.826 1.00 46.81 178 LEU A O 1
ATOM 1372 N N . ALA A 1 179 ? 17.847 1.189 -20.896 1.00 44.94 179 ALA A N 1
ATOM 1373 C CA . ALA A 1 179 ? 18.586 2.443 -20.899 1.00 44.94 179 ALA A CA 1
ATOM 1374 C C . ALA A 1 179 ? 18.409 3.060 -22.292 1.00 44.94 179 ALA A C 1
ATOM 1376 O O . ALA A 1 179 ? 19.113 2.698 -23.225 1.00 44.94 179 ALA A O 1
ATOM 1377 N N . THR A 1 180 ? 17.370 3.883 -22.441 1.00 48.66 180 THR A N 1
ATOM 1378 C CA . THR A 1 180 ? 17.295 4.966 -23.426 1.00 48.66 180 THR A CA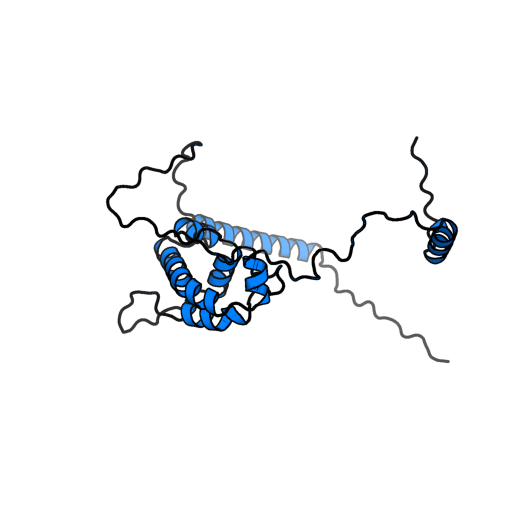 1
ATOM 1379 C C . THR A 1 180 ? 17.931 4.633 -24.780 1.00 48.66 180 THR A C 1
ATOM 1381 O O . THR A 1 180 ? 19.024 5.098 -25.088 1.00 48.66 180 THR A O 1
ATOM 1384 N N . TYR A 1 181 ? 17.209 3.908 -25.643 1.00 47.19 181 TYR A N 1
ATOM 1385 C CA . TYR A 1 181 ? 17.433 3.947 -27.099 1.00 47.19 181 TYR A CA 1
ATOM 1386 C C . TYR A 1 181 ? 16.964 5.305 -27.665 1.00 47.19 181 TYR A C 1
ATOM 1388 O O . TYR A 1 181 ? 16.128 5.393 -28.552 1.00 47.19 181 TYR A O 1
ATOM 1396 N N . TRP A 1 182 ? 17.452 6.373 -27.046 1.00 57.19 182 TRP A N 1
ATOM 1397 C CA . TRP A 1 182 ? 17.403 7.761 -27.472 1.00 57.19 182 TRP A CA 1
ATOM 1398 C C . TRP A 1 182 ? 18.683 8.380 -26.906 1.00 57.19 182 TRP A C 1
ATOM 1400 O O . TRP A 1 182 ? 18.649 9.234 -26.023 1.00 57.19 182 TRP A O 1
ATOM 1410 N N . GLU A 1 183 ? 19.836 7.865 -27.341 1.00 53.47 183 GLU A N 1
ATOM 1411 C CA . GLU A 1 183 ? 21.090 8.612 -27.255 1.00 53.47 183 GLU A CA 1
ATOM 1412 C C . GLU A 1 183 ? 20.955 9.809 -28.200 1.00 53.47 183 GLU A C 1
ATOM 1414 O O . GLU A 1 183 ? 21.414 9.791 -29.338 1.00 53.47 183 GLU A O 1
ATOM 1419 N N . ASP A 1 184 ? 20.277 10.857 -27.735 1.00 57.94 184 ASP A N 1
ATOM 1420 C CA . ASP A 1 184 ? 20.180 12.153 -28.412 1.00 57.94 184 ASP A CA 1
ATOM 1421 C C . ASP A 1 184 ? 21.498 12.931 -28.215 1.00 57.94 184 ASP A C 1
ATOM 1423 O O . ASP A 1 184 ? 21.537 14.098 -27.831 1.00 57.94 184 ASP A O 1
ATOM 1427 N N . THR A 1 185 ? 22.625 12.233 -28.370 1.00 55.03 185 THR A N 1
ATOM 1428 C CA . THR A 1 185 ? 23.954 12.727 -27.992 1.00 55.03 185 THR A CA 1
ATOM 1429 C C . THR A 1 185 ? 24.580 13.579 -29.095 1.00 55.03 185 THR A C 1
ATOM 1431 O O . THR A 1 185 ? 25.643 14.157 -28.881 1.00 55.03 185 THR A O 1
ATOM 1434 N N . ASN A 1 186 ? 23.934 13.696 -30.261 1.00 59.22 186 ASN A N 1
ATOM 1435 C CA . ASN A 1 186 ? 24.212 14.742 -31.244 1.00 59.22 186 ASN A CA 1
ATOM 1436 C C . ASN A 1 186 ? 23.110 14.765 -32.325 1.00 59.22 186 ASN A C 1
ATOM 1438 O O . ASN A 1 186 ? 23.267 14.103 -33.354 1.00 59.22 186 ASN A O 1
ATOM 1442 N N . PRO A 1 187 ? 21.976 15.464 -32.134 1.00 63.53 187 PRO A N 1
ATOM 1443 C CA . PRO A 1 187 ? 21.037 15.641 -33.230 1.00 63.53 187 PRO A CA 1
ATOM 1444 C C . PRO A 1 187 ? 21.712 16.524 -34.284 1.00 63.53 187 PRO A C 1
ATOM 1446 O O . PRO A 1 187 ? 21.871 17.731 -34.092 1.00 63.53 187 PRO A O 1
ATOM 1449 N N . GLU A 1 188 ? 22.144 15.930 -35.400 1.00 73.00 188 GLU A N 1
ATOM 1450 C CA . GLU A 1 188 ? 22.439 16.723 -36.589 1.00 73.00 188 GLU A CA 1
ATOM 1451 C C . GLU A 1 188 ? 21.174 17.526 -36.919 1.00 73.00 188 GLU A C 1
ATOM 1453 O O . GLU A 1 188 ? 20.085 16.943 -37.002 1.00 73.00 188 GLU A O 1
ATOM 1458 N N . PRO A 1 189 ? 21.270 18.860 -37.048 1.00 75.06 189 PRO A N 1
ATOM 1459 C CA . PRO A 1 189 ? 20.105 19.660 -37.370 1.00 75.06 189 PRO A CA 1
ATOM 1460 C C . PRO A 1 189 ? 19.501 19.141 -38.685 1.00 75.06 189 PRO A C 1
ATOM 1462 O O . PRO A 1 189 ? 20.244 18.912 -39.645 1.00 75.06 189 PRO A O 1
ATOM 1465 N N . PRO A 1 190 ? 18.173 18.924 -38.745 1.00 74.62 190 PRO A N 1
ATOM 1466 C CA . PRO A 1 190 ? 17.534 18.340 -39.916 1.00 74.62 190 PRO A CA 1
ATOM 1467 C C . PRO A 1 190 ? 17.814 19.180 -41.164 1.00 74.62 190 PRO A C 1
ATOM 1469 O O . PRO A 1 190 ? 17.830 20.413 -41.109 1.00 74.62 190 PRO A O 1
ATOM 1472 N N . CYS A 1 191 ? 18.016 18.503 -42.299 1.00 80.56 191 CYS A N 1
ATOM 1473 C CA . CYS A 1 191 ? 18.271 19.153 -43.580 1.00 80.56 191 CYS A CA 1
ATOM 1474 C C . CYS A 1 191 ? 17.183 20.209 -43.873 1.00 80.56 191 CYS A C 1
ATOM 1476 O O . CYS A 1 191 ? 15.991 19.878 -43.829 1.00 80.56 191 CYS A O 1
ATOM 1478 N N . PRO A 1 192 ? 17.556 21.457 -44.220 1.00 82.44 192 PRO A N 1
ATOM 1479 C CA . PRO A 1 192 ? 16.600 22.536 -44.471 1.00 82.44 192 PRO A CA 1
ATOM 1480 C C . PRO A 1 192 ? 15.552 22.193 -45.534 1.00 82.44 192 PRO A C 1
ATOM 1482 O O . PRO A 1 192 ? 14.407 22.634 -45.449 1.00 82.44 192 PRO A O 1
ATOM 1485 N N . GLU A 1 193 ? 15.923 21.387 -46.532 1.00 83.12 193 GLU A N 1
ATOM 1486 C CA . GLU A 1 193 ? 15.013 20.977 -47.602 1.00 83.12 193 GLU A CA 1
ATOM 1487 C C . GLU A 1 193 ? 13.929 20.014 -47.119 1.00 83.12 193 GLU A C 1
ATOM 1489 O O . GLU A 1 193 ? 12.773 20.131 -47.529 1.00 83.12 193 GLU A O 1
ATOM 1494 N N . ASP A 1 194 ? 14.274 19.074 -46.242 1.00 81.94 194 ASP A N 1
ATOM 1495 C CA . ASP A 1 194 ? 13.316 18.103 -45.713 1.00 81.94 194 ASP A CA 1
ATOM 1496 C C . ASP A 1 194 ? 12.398 18.747 -44.672 1.00 81.94 194 ASP A C 1
ATOM 1498 O O . ASP A 1 194 ? 11.201 18.458 -44.635 1.00 81.94 194 ASP A O 1
ATOM 1502 N N . LEU A 1 195 ? 12.923 19.721 -43.926 1.00 79.81 195 LEU A N 1
ATOM 1503 C CA . LEU A 1 195 ? 12.146 20.589 -43.048 1.00 79.81 195 LEU A CA 1
ATOM 1504 C C . LEU A 1 195 ? 11.136 21.431 -43.855 1.00 79.81 195 LEU A C 1
ATOM 1506 O O . LEU A 1 195 ? 9.955 21.484 -43.518 1.00 79.81 195 LEU A O 1
ATOM 1510 N N . ALA A 1 196 ? 11.557 22.007 -44.986 1.00 81.12 196 ALA A N 1
ATOM 1511 C CA . ALA A 1 196 ? 10.673 22.756 -45.880 1.00 81.12 196 ALA A CA 1
ATOM 1512 C C . ALA A 1 196 ? 9.602 21.871 -46.545 1.00 81.12 196 ALA A C 1
ATOM 1514 O O . ALA A 1 196 ? 8.453 22.292 -46.695 1.00 81.12 196 ALA A O 1
ATOM 1515 N N . LYS A 1 197 ? 9.940 20.632 -46.929 1.00 82.88 197 LYS A N 1
ATOM 1516 C CA . LYS A 1 197 ? 8.952 19.655 -47.424 1.00 82.88 197 LYS A CA 1
ATOM 1517 C C . LYS A 1 197 ? 7.932 19.305 -46.344 1.00 82.88 197 LYS A C 1
ATOM 1519 O O . LYS A 1 197 ? 6.742 19.255 -46.645 1.00 82.88 197 LYS A O 1
ATOM 1524 N N . LEU A 1 198 ? 8.381 19.104 -45.103 1.00 80.62 198 LEU A N 1
ATOM 1525 C CA . LEU A 1 198 ? 7.507 18.829 -43.966 1.00 80.62 198 LEU A CA 1
ATOM 1526 C C . LEU A 1 198 ? 6.580 20.017 -43.678 1.00 80.62 198 LEU A C 1
ATOM 1528 O O . LEU A 1 198 ? 5.383 19.813 -43.510 1.00 80.62 198 LEU A O 1
ATOM 1532 N N . HIS A 1 199 ? 7.093 21.250 -43.689 1.00 82.88 199 HIS A N 1
ATOM 1533 C CA . HIS A 1 199 ? 6.289 22.464 -43.499 1.00 82.88 199 HIS A CA 1
ATOM 1534 C C . HIS A 1 199 ? 5.193 22.612 -44.555 1.00 82.88 199 HIS A C 1
ATOM 1536 O O . HIS A 1 199 ? 4.037 22.849 -44.200 1.00 82.88 199 HIS A O 1
ATOM 1542 N N . ARG A 1 200 ? 5.520 22.365 -45.831 1.00 80.81 200 ARG A N 1
ATOM 1543 C CA . ARG A 1 200 ? 4.527 22.337 -46.915 1.00 80.81 200 ARG A CA 1
ATOM 1544 C C . ARG A 1 200 ? 3.509 21.211 -46.741 1.00 80.81 200 ARG A C 1
ATOM 1546 O O . ARG A 1 200 ? 2.326 21.427 -46.972 1.00 80.81 200 ARG A O 1
ATOM 1553 N N . ALA A 1 201 ? 3.949 20.019 -46.331 1.00 78.75 201 ALA A N 1
ATOM 1554 C CA . ALA A 1 201 ? 3.072 18.865 -46.123 1.00 78.75 201 ALA A CA 1
ATOM 1555 C C . ALA A 1 201 ? 2.134 19.040 -44.916 1.00 78.75 201 ALA A C 1
ATOM 1557 O O . ALA A 1 201 ? 0.998 18.576 -44.948 1.00 78.75 201 ALA A O 1
ATOM 1558 N N . MET A 1 202 ? 2.601 19.724 -43.870 1.00 76.19 202 MET A N 1
ATOM 1559 C CA . MET A 1 202 ? 1.826 20.036 -42.667 1.00 76.19 202 MET A CA 1
ATOM 1560 C C . MET A 1 202 ? 1.016 21.336 -42.793 1.00 76.19 202 MET A C 1
ATOM 1562 O O . MET A 1 202 ? 0.255 21.661 -41.887 1.00 76.19 202 MET A O 1
ATOM 1566 N N . GLY A 1 203 ? 1.167 22.084 -43.894 1.00 72.50 203 GLY A N 1
ATOM 1567 C CA . GLY A 1 203 ? 0.459 23.345 -44.128 1.00 72.50 203 GLY A CA 1
ATOM 1568 C C . GLY A 1 203 ? 0.849 24.474 -43.164 1.00 72.50 203 GLY A C 1
ATOM 1569 O O . GLY A 1 203 ? 0.038 25.364 -42.918 1.00 72.50 203 GLY A O 1
ATOM 1570 N N . ILE A 1 204 ? 2.067 24.440 -42.601 1.00 61.19 204 ILE A N 1
ATOM 1571 C CA . ILE A 1 204 ? 2.535 25.398 -41.575 1.00 61.19 204 ILE A CA 1
ATOM 1572 C C . ILE A 1 204 ? 2.914 26.765 -42.178 1.00 61.19 204 ILE A C 1
ATOM 1574 O O . ILE A 1 204 ? 3.129 27.725 -41.445 1.00 61.19 204 ILE A O 1
ATOM 1578 N N . ASP A 1 205 ? 2.876 26.914 -43.503 1.00 58.09 205 ASP A N 1
ATOM 1579 C CA . ASP A 1 205 ? 3.110 28.194 -44.190 1.00 58.09 205 ASP A CA 1
ATOM 1580 C C . ASP A 1 205 ? 2.096 29.303 -43.794 1.00 58.09 205 ASP A C 1
ATOM 1582 O O . ASP A 1 205 ? 2.267 30.454 -44.182 1.00 58.09 205 ASP A O 1
ATOM 1586 N N . ALA A 1 206 ? 1.054 28.985 -43.008 1.00 51.44 206 ALA A N 1
ATOM 1587 C CA . ALA A 1 206 ? 0.058 29.932 -42.495 1.00 51.44 206 ALA A CA 1
ATOM 1588 C C . ALA A 1 206 ? 0.308 30.442 -41.058 1.00 51.44 206 ALA A C 1
ATOM 1590 O O . ALA A 1 206 ? -0.435 31.307 -40.594 1.00 51.44 206 ALA A O 1
ATOM 1591 N N . ILE A 1 207 ? 1.310 29.931 -40.330 1.00 53.19 207 ILE A N 1
ATOM 1592 C CA . ILE A 1 207 ? 1.648 30.441 -38.991 1.00 53.19 207 ILE A CA 1
ATOM 1593 C C . ILE A 1 207 ? 2.857 31.361 -39.134 1.00 53.19 207 ILE A C 1
ATOM 1595 O O . ILE A 1 207 ? 3.998 30.985 -38.868 1.00 53.19 207 ILE A O 1
ATOM 1599 N N . GLU A 1 208 ? 2.592 32.585 -39.586 1.00 51.00 208 GLU A N 1
ATOM 1600 C CA . GLU A 1 208 ? 3.527 33.695 -39.448 1.00 51.00 208 GLU A CA 1
ATOM 1601 C C . GLU A 1 208 ? 3.841 33.875 -37.954 1.00 51.00 208 GLU A C 1
ATOM 1603 O O . GLU A 1 208 ? 3.069 34.455 -37.191 1.00 51.00 208 GLU A O 1
ATOM 1608 N N . LEU A 1 209 ? 4.992 33.363 -37.515 1.00 52.53 209 LEU A N 1
ATOM 1609 C CA . LEU A 1 209 ? 5.647 33.840 -36.305 1.00 52.53 209 LEU A CA 1
ATOM 1610 C C . LEU A 1 209 ? 6.110 35.268 -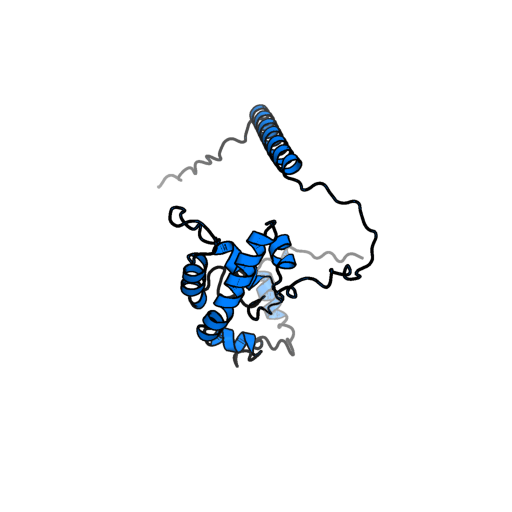36.594 1.00 52.53 209 LEU A C 1
ATOM 1612 O O . LEU A 1 209 ? 7.230 35.498 -37.049 1.00 52.53 209 LEU A O 1
ATOM 1616 N N . THR A 1 210 ? 5.223 36.232 -36.361 1.00 47.66 210 THR A N 1
ATOM 1617 C C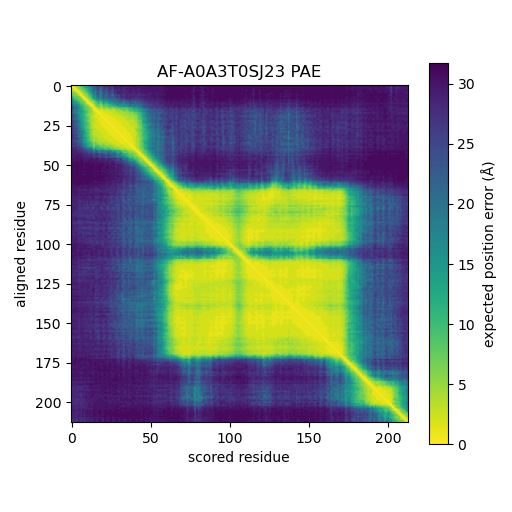A . THR A 1 210 ? 5.601 37.639 -36.266 1.00 47.66 210 THR A CA 1
ATOM 1618 C C . THR A 1 210 ? 6.677 37.764 -35.184 1.00 47.66 210 THR A C 1
ATOM 1620 O O . THR A 1 210 ? 6.408 37.400 -34.034 1.00 47.66 210 THR A O 1
ATOM 1623 N N . PRO A 1 211 ? 7.888 38.254 -35.498 1.00 53.47 211 PRO A N 1
ATOM 1624 C CA . PRO A 1 211 ? 8.882 38.519 -34.474 1.00 53.47 211 PRO A CA 1
ATOM 1625 C C . PRO A 1 211 ? 8.379 39.682 -33.615 1.00 53.47 211 PRO A C 1
ATOM 1627 O O . PRO A 1 211 ? 8.228 40.805 -34.097 1.00 53.47 211 PRO A O 1
ATOM 1630 N N . HIS A 1 212 ? 8.090 39.410 -32.342 1.00 44.59 212 HIS A N 1
ATOM 1631 C CA . HIS A 1 212 ? 7.947 40.469 -31.353 1.00 44.59 212 HIS A CA 1
ATOM 1632 C C . HIS A 1 212 ? 9.314 41.138 -31.173 1.00 44.59 212 HIS A C 1
ATOM 1634 O O . HIS A 1 212 ? 10.274 40.493 -30.750 1.00 44.59 212 HIS A O 1
ATOM 1640 N N . VAL A 1 213 ? 9.370 42.412 -31.568 1.00 47.84 213 VAL A N 1
ATOM 1641 C CA . VAL A 1 213 ? 10.402 43.391 -31.195 1.00 47.84 213 VAL A CA 1
ATOM 1642 C C . VAL A 1 213 ? 10.350 43.644 -29.693 1.00 47.84 213 VAL A C 1
ATOM 1644 O O . VAL A 1 213 ? 9.216 43.717 -29.162 1.00 47.84 213 VAL A O 1
#

Nearest PDB structures (foldseek):
  4cch-assembly1_A  TM=6.530E-01  e=8.992E+00  Thermus aquaticus